Protein AF-A0A6A3XRJ9-F1 (afdb_monomer)

Nearest PDB structures (foldseek):
  7z2v-assembly1_B  TM=3.362E-01  e=1.495E-01  Lentilactobacillus buchneri
  7omo-assembly1_A  TM=4.623E-01  e=1.498E+00  Renilla reniformis
  6p35-assembly1_A  TM=3.358E-01  e=3.435E-01  Escherichia coli BL21(DE3)
  5esr-assembly1_A-2  TM=3.598E-01  e=1.498E+00  Caulobacter vibrioides CB15
  4brc-assembly1_B  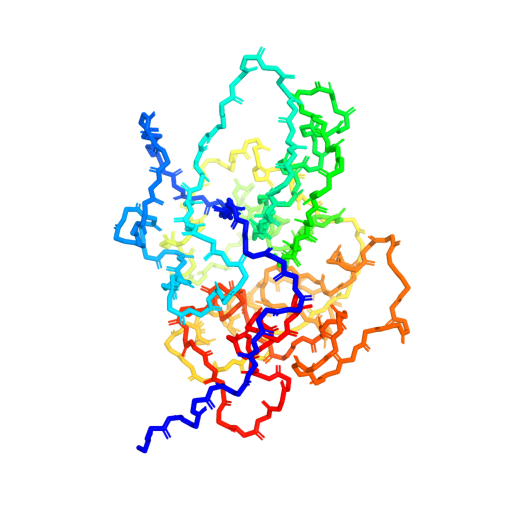TM=2.939E-01  e=1.318E+00  Legionella pneumophila

InterPro domains:
  IPR029058 Alpha/Beta hydrolase fold [G3DSA:3.40.50.1820] (10-237)
  IPR029058 Alpha/Beta hydrolase fold [SSF53474] (71-198)

Radius of gyration: 17.67 Å; Cα contacts (8 Å, |Δi|>4): 461; chains: 1; bounding box: 38×44×48 Å

Solvent-accessible surface area (backbone atoms only — not comparable to full-atom values): 13522 Å² total; per-residue (Å²): 134,84,79,82,78,77,88,60,58,38,76,57,82,59,23,47,25,41,37,26,63,44,88,82,81,90,74,89,67,100,62,68,38,79,55,41,82,77,56,75,70,73,43,32,80,52,74,92,47,35,63,43,40,72,42,57,32,38,36,89,68,78,87,66,96,74,29,67,46,54,48,26,38,40,36,19,29,28,57,22,34,52,54,52,50,48,31,46,75,70,64,64,27,40,82,49,70,66,51,44,80,47,75,36,68,22,38,76,42,17,18,52,47,40,43,45,54,49,39,37,59,67,70,75,47,86,89,75,64,72,82,50,42,84,79,64,65,55,70,73,69,51,71,78,48,65,72,26,46,48,76,79,82,48,20,33,33,70,40,56,97,50,88,61,38,62,55,32,53,48,43,47,68,70,29,85,50,65,43,80,51,20,21,38,48,33,28,47,65,20,48,42,60,98,53,69,73,88,66,49,33,49,40,36,84,35,88,42,57,49,64,43,32,21,68,59,37,72,37,42,65,72,44,58,40,93,89,45,53,28,30,23,55,45,58,20,60,25,53,67,71

pLDDT: mean 70.26, std 14.04, range [33.09, 90.75]

Secondary structure (DSSP, 8-state):
-PPPPP----SS--EEEEEE--S---S--SS-BSSTTTTTTSS---GGG-TTEEEEEEESS---SS-EE-S-EEEEETHHHHHHHHHHHTTSSEE-TT-EEEEES--BTB-HHHHHHHHHHTTS-----GGGHHHH--SSPPHHHHTT---S--------SSHHHHHHHHHHHHS---SS-B-SSSBHHHHTTTS-GGG-BSSTT-SSB-----TTGGGTSS---SS-GGG-HHHHHHH--

Foldseek 3Di:
DDDDDFPFADPDAAFAEEEEEDDDDDDDDPDWDQDCVNVVLLFDNCQVLARSHPGYTYDPDDDQDALEDELYEYEYAECRVVVVVVCCVVSSHHYDYNYHYHYFLYQQQAWLLLVVLCCVLVVVDDDDDPVCCVVRVDPPDDVSSVVRHGDDADADAQAAPDPVRVVLNVLRVRRPHHYHQAQSTHHVCSVQPPHDPVQEDQALLRLRHRASHHSSVSSCSPAADDPGRSGHNSNSNSNND

Mean predicted aligned error: 10.84 Å

Structure (mmCIF, N/CA/C/O backbone):
data_AF-A0A6A3XRJ9-F1
#
_entry.id   AF-A0A6A3XRJ9-F1
#
loop_
_atom_site.group_PDB
_atom_site.id
_atom_site.type_symbol
_atom_site.label_atom_id
_atom_site.label_alt_id
_atom_site.label_comp_id
_atom_site.label_asym_id
_atom_site.label_entity_id
_atom_site.label_seq_id
_atom_site.pdbx_PDB_ins_code
_atom_site.Cartn_x
_atom_site.Cartn_y
_atom_site.Cartn_z
_atom_site.occupancy
_atom_site.B_iso_or_equiv
_atom_site.auth_seq_id
_atom_site.auth_comp_id
_atom_site.auth_asym_id
_atom_site.auth_atom_id
_atom_site.pdbx_PDB_model_num
ATOM 1 N N . MET A 1 1 ? -11.746 -24.619 -11.470 1.00 37.44 1 MET A N 1
ATOM 2 C CA . MET A 1 1 ? -11.675 -25.139 -10.085 1.00 37.44 1 MET A CA 1
ATOM 3 C C . MET A 1 1 ? -11.767 -23.935 -9.168 1.00 37.44 1 MET A C 1
ATOM 5 O O . MET A 1 1 ? -11.148 -22.933 -9.501 1.00 37.44 1 MET A O 1
ATOM 9 N N . ALA A 1 2 ? -12.577 -23.979 -8.110 1.00 44.06 2 ALA A N 1
ATOM 10 C CA . ALA A 1 2 ? -12.661 -22.862 -7.168 1.00 44.06 2 ALA A CA 1
ATOM 11 C C . ALA A 1 2 ? -11.403 -22.818 -6.286 1.00 44.06 2 ALA A C 1
ATOM 13 O O . ALA A 1 2 ? -10.846 -23.869 -5.967 1.00 44.06 2 ALA A O 1
ATOM 14 N N . MET A 1 3 ? -10.966 -21.616 -5.905 1.00 54.53 3 MET A N 1
ATOM 15 C CA . MET A 1 3 ? -9.941 -21.450 -4.873 1.00 54.53 3 MET A CA 1
ATOM 16 C C . MET A 1 3 ? -10.468 -21.961 -3.533 1.00 54.53 3 MET A C 1
ATOM 18 O O . MET A 1 3 ? -11.642 -21.779 -3.213 1.00 54.53 3 MET A O 1
ATOM 22 N N . GLU A 1 4 ? -9.598 -22.576 -2.738 1.00 56.16 4 GLU A N 1
ATOM 23 C CA . GLU A 1 4 ? -9.934 -22.951 -1.367 1.00 56.16 4 GLU A CA 1
ATOM 24 C C . GLU A 1 4 ? -10.168 -21.684 -0.532 1.00 56.16 4 GLU A C 1
ATOM 26 O O . GLU A 1 4 ? -9.282 -20.827 -0.454 1.00 56.16 4 GLU A O 1
ATOM 31 N N . ALA A 1 5 ? -11.351 -21.568 0.076 1.00 59.88 5 ALA A N 1
ATOM 32 C CA . ALA A 1 5 ? -11.712 -20.436 0.923 1.00 59.88 5 ALA A CA 1
ATOM 33 C C . ALA A 1 5 ? -10.751 -20.298 2.114 1.00 59.88 5 ALA A C 1
ATOM 35 O O . ALA A 1 5 ? -10.210 -21.279 2.625 1.00 59.88 5 ALA A O 1
ATOM 36 N N . SER A 1 6 ? -10.529 -19.064 2.554 1.00 63.91 6 SER A N 1
ATOM 37 C CA . SER A 1 6 ? -9.656 -18.782 3.688 1.00 63.91 6 SER A CA 1
ATOM 38 C C . SER A 1 6 ? -10.269 -19.248 5.005 1.00 63.91 6 SER A C 1
ATOM 40 O O . SER A 1 6 ? -11.452 -19.041 5.270 1.00 63.91 6 SER A O 1
ATOM 42 N N . SER A 1 7 ? -9.451 -19.877 5.848 1.00 76.25 7 SER A N 1
ATOM 43 C CA . SER A 1 7 ? -9.817 -20.247 7.220 1.00 76.25 7 SER A CA 1
ATOM 44 C C . SER A 1 7 ? -9.517 -19.135 8.232 1.00 76.25 7 SER A C 1
ATOM 46 O O . SER A 1 7 ? -9.810 -19.292 9.422 1.00 76.25 7 SER A O 1
ATOM 48 N N . CYS A 1 8 ? -8.931 -18.022 7.779 1.00 82.56 8 CYS A N 1
ATOM 49 C CA . CYS A 1 8 ? -8.556 -16.906 8.630 1.00 82.56 8 CYS A CA 1
ATOM 50 C C . CYS A 1 8 ? -9.784 -16.158 9.163 1.00 82.56 8 CYS A C 1
ATOM 52 O O . CYS A 1 8 ? -10.811 -16.009 8.505 1.00 82.56 8 CYS A O 1
ATOM 54 N N . LYS A 1 9 ? -9.663 -15.707 10.410 1.00 81.88 9 LYS A N 1
ATOM 55 C CA . LYS A 1 9 ? -10.658 -14.921 11.138 1.00 81.88 9 LYS A CA 1
ATOM 56 C C . LYS A 1 9 ? -9.930 -13.765 11.797 1.00 81.88 9 LYS A C 1
ATOM 58 O O . LYS A 1 9 ? -8.776 -13.939 12.191 1.00 81.88 9 LYS A O 1
ATOM 63 N N . CYS A 1 10 ? -10.618 -12.639 11.962 1.00 83.88 10 CYS A N 1
ATOM 64 C CA . CYS A 1 10 ? -10.045 -11.497 12.658 1.00 83.88 10 CYS A CA 1
ATOM 65 C C . CYS A 1 10 ? -9.577 -11.881 14.064 1.00 83.88 10 CYS A C 1
ATOM 67 O O . CYS A 1 10 ? -10.322 -12.518 14.815 1.00 83.88 10 CYS A O 1
ATOM 69 N N . LYS A 1 11 ? -8.359 -11.475 14.430 1.00 83.62 11 LYS A N 1
ATOM 70 C CA . LYS A 1 11 ? -7.787 -11.710 15.766 1.00 83.62 11 LYS A CA 1
ATOM 71 C C . LYS A 1 11 ? -8.120 -10.578 16.748 1.00 83.62 11 LYS A C 1
ATOM 73 O O . LYS A 1 11 ? -7.770 -10.668 17.922 1.00 83.62 11 LYS A O 1
ATOM 78 N N . SER A 1 12 ? -8.801 -9.530 16.281 1.00 81.19 12 SER A N 1
ATOM 79 C CA . SER A 1 12 ? -9.297 -8.396 17.070 1.00 81.19 12 SER A CA 1
ATOM 80 C C . SER A 1 12 ? -10.816 -8.224 16.934 1.00 81.19 12 SER A C 1
ATOM 82 O O . SER A 1 12 ? -11.471 -8.916 16.155 1.00 81.19 12 SER A O 1
ATOM 84 N N . THR A 1 13 ? -11.399 -7.295 17.694 1.00 81.38 13 THR A N 1
ATOM 85 C CA . THR A 1 13 ? -12.759 -6.812 17.420 1.00 81.38 13 THR A CA 1
ATOM 86 C C . THR A 1 13 ? -12.794 -6.165 16.026 1.00 81.38 13 THR A C 1
ATOM 88 O O . THR A 1 13 ? -11.916 -5.338 15.742 1.00 81.38 13 THR A O 1
ATOM 91 N N . PRO A 1 14 ? -13.776 -6.493 15.162 1.00 84.50 14 PRO A N 1
ATOM 92 C CA . PRO A 1 14 ? -13.949 -5.815 13.883 1.00 84.50 14 PRO A CA 1
ATOM 93 C C . PRO A 1 14 ? -14.160 -4.307 14.053 1.00 84.50 14 PRO A C 1
ATOM 95 O O . PRO A 1 14 ? -14.782 -3.861 15.017 1.00 84.50 14 PRO A O 1
ATOM 98 N N . ARG A 1 15 ? -13.626 -3.530 13.112 1.00 84.31 15 ARG A N 1
ATOM 99 C CA . ARG A 1 15 ? -13.531 -2.063 13.158 1.00 84.31 15 ARG A CA 1
ATOM 100 C C . ARG A 1 15 ? -13.919 -1.448 11.810 1.00 84.31 15 ARG A C 1
ATOM 102 O O . ARG A 1 15 ? -13.821 -2.145 10.802 1.00 84.31 15 ARG A O 1
ATOM 109 N N . PRO A 1 16 ? -14.302 -0.163 11.735 1.00 83.12 16 PRO A N 1
ATOM 110 C CA 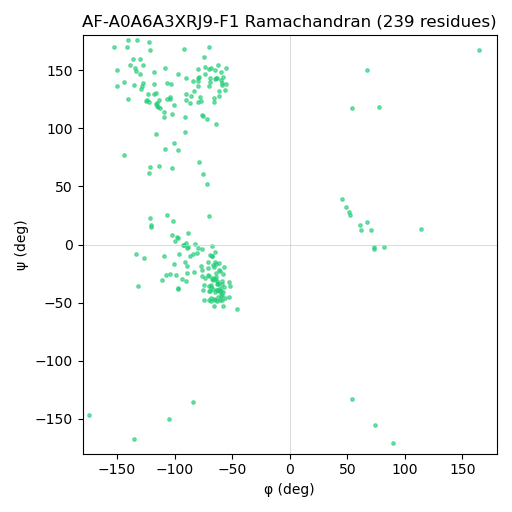. PRO A 1 16 ? -14.398 0.534 10.460 1.00 83.12 16 PRO A CA 1
ATOM 111 C C . PRO A 1 16 ? -13.073 0.468 9.695 1.00 83.12 16 PRO A C 1
ATOM 113 O O . PRO A 1 16 ? -11.992 0.623 10.274 1.00 83.12 16 PRO A O 1
ATOM 116 N N . CYS A 1 17 ? -13.154 0.241 8.388 1.00 82.38 17 CYS A N 1
ATOM 117 C CA . CYS A 1 17 ? -12.000 0.198 7.505 1.00 82.38 17 CYS A CA 1
ATOM 118 C C . CYS A 1 17 ? -12.092 1.292 6.450 1.00 82.38 17 CYS A C 1
ATOM 120 O O . CYS A 1 17 ? -13.099 1.401 5.752 1.00 82.38 17 CYS A O 1
ATOM 122 N N . VAL A 1 18 ? -11.020 2.070 6.306 1.00 82.50 18 VAL A N 1
ATOM 123 C CA . VAL A 1 18 ? -10.907 3.130 5.300 1.00 82.50 18 VAL A CA 1
ATOM 124 C C . VAL A 1 18 ? -9.807 2.760 4.314 1.00 82.50 18 VAL A C 1
ATOM 126 O O . VAL A 1 18 ? -8.651 2.609 4.707 1.00 82.50 18 VAL A O 1
ATOM 129 N N . VAL A 1 19 ? -10.166 2.601 3.041 1.00 75.88 19 VAL A N 1
ATOM 130 C CA . VAL A 1 19 ? -9.262 2.183 1.962 1.00 75.88 19 VAL A CA 1
ATOM 131 C C . VAL A 1 19 ? -8.999 3.364 1.028 1.00 75.88 19 VAL A C 1
ATOM 133 O O . VAL A 1 19 ? -9.880 3.766 0.272 1.00 75.88 19 VAL A O 1
ATOM 136 N N . SER A 1 20 ? -7.782 3.906 1.046 1.00 72.88 20 SER A N 1
ATOM 137 C CA . SER A 1 20 ? -7.364 5.005 0.166 1.00 72.88 20 SER A CA 1
ATOM 138 C C . SER A 1 20 ? -6.505 4.475 -0.984 1.00 72.88 20 SER A C 1
ATOM 140 O O . SER A 1 20 ? -5.378 4.002 -0.793 1.00 72.88 20 SER A O 1
ATOM 142 N N . HIS A 1 21 ? -7.051 4.557 -2.196 1.00 69.94 21 HIS A N 1
ATOM 143 C CA . HIS A 1 21 ? -6.354 4.270 -3.450 1.00 69.94 21 HIS A CA 1
ATOM 144 C C . HIS A 1 21 ? -5.378 5.408 -3.820 1.00 69.94 21 HIS A C 1
ATOM 146 O O . HIS A 1 21 ? -5.456 6.519 -3.299 1.00 69.94 21 HIS A O 1
ATOM 152 N N . GLY A 1 22 ? -4.425 5.102 -4.704 1.00 64.12 22 GLY A N 1
ATOM 153 C CA . GLY A 1 22 ? -3.469 6.061 -5.243 1.00 64.12 22 GLY A CA 1
ATOM 154 C C . GLY A 1 22 ? -4.003 6.852 -6.444 1.00 64.12 22 GLY A C 1
ATOM 155 O O . GLY A 1 22 ? -5.108 7.385 -6.434 1.00 64.12 22 GLY A O 1
ATOM 156 N N . ILE A 1 23 ? -3.174 6.986 -7.479 1.00 62.41 23 ILE A N 1
ATOM 157 C CA . ILE A 1 23 ? -3.383 7.975 -8.540 1.00 62.41 23 ILE A CA 1
ATOM 158 C C . ILE A 1 23 ? -4.428 7.594 -9.607 1.00 62.41 23 ILE A C 1
ATOM 160 O O . ILE A 1 23 ? -4.473 6.472 -10.117 1.00 62.41 23 ILE A O 1
ATOM 164 N N . GLY A 1 24 ? -5.163 8.612 -10.070 1.00 54.03 24 GLY A N 1
ATOM 165 C CA . GLY A 1 24 ? -5.797 8.632 -11.394 1.00 54.03 24 GLY A CA 1
ATOM 166 C C . GLY A 1 24 ? -7.325 8.625 -11.418 1.00 54.03 24 GLY A C 1
ATOM 167 O O . GLY A 1 24 ? -7.902 8.425 -12.488 1.00 54.03 24 GLY A O 1
ATOM 168 N N . ILE A 1 25 ? -7.977 8.880 -10.285 1.00 56.66 25 ILE A N 1
ATOM 169 C CA . ILE A 1 25 ? -9.379 9.311 -10.255 1.00 56.66 25 ILE A CA 1
ATOM 170 C C . ILE A 1 25 ? -9.423 10.815 -10.581 1.00 56.66 25 ILE A C 1
ATOM 172 O O . ILE A 1 25 ? -8.538 11.566 -10.173 1.00 56.66 25 ILE A O 1
ATOM 176 N N . ARG A 1 26 ? -10.376 11.232 -11.428 1.00 51.44 26 ARG A N 1
ATOM 177 C CA . ARG A 1 26 ? -10.430 12.593 -12.009 1.00 51.44 26 ARG A CA 1
ATOM 178 C C . ARG A 1 26 ? -11.476 13.508 -11.377 1.00 51.44 26 ARG A C 1
ATOM 180 O O . ARG A 1 26 ? -11.323 14.720 -11.458 1.00 51.44 26 ARG A O 1
ATOM 187 N N . ASN A 1 27 ? -12.520 12.923 -10.799 1.00 57.31 27 ASN A N 1
ATOM 188 C CA . ASN A 1 27 ? -13.650 13.632 -10.216 1.00 57.31 27 ASN A CA 1
ATOM 189 C C . ASN A 1 27 ? -13.775 13.169 -8.768 1.00 57.31 27 ASN A C 1
ATOM 191 O O . ASN A 1 27 ? -13.892 11.969 -8.539 1.00 57.31 27 ASN A O 1
ATOM 195 N N . GLU A 1 28 ? -13.750 14.108 -7.833 1.00 55.53 28 GLU A N 1
ATOM 196 C CA . GLU A 1 28 ? -14.060 13.862 -6.426 1.00 55.53 28 GLU A CA 1
ATOM 197 C C . GLU A 1 28 ? -15.563 13.573 -6.258 1.00 55.53 28 GLU A C 1
ATOM 199 O O . GLU A 1 28 ? -16.391 14.062 -7.035 1.00 55.53 28 GLU A O 1
ATOM 204 N N . MET A 1 29 ? -15.919 12.776 -5.250 1.00 57.03 29 MET A N 1
ATOM 205 C CA . MET A 1 29 ? -17.303 12.533 -4.836 1.00 57.03 29 MET A CA 1
ATOM 206 C C . MET A 1 29 ? -17.511 13.020 -3.403 1.00 57.03 29 MET A C 1
ATOM 208 O O . MET A 1 29 ? -16.607 12.941 -2.580 1.00 57.03 29 MET A O 1
ATOM 212 N N . GLU A 1 30 ? -18.727 13.478 -3.111 1.00 54.16 30 GLU A N 1
ATOM 213 C CA . GLU A 1 30 ? -19.116 14.087 -1.829 1.00 54.16 30 GLU A CA 1
ATOM 214 C C . GLU A 1 30 ? -19.074 13.114 -0.632 1.00 54.16 30 GLU A C 1
ATOM 216 O O . GLU A 1 30 ? -18.986 13.544 0.514 1.00 54.16 30 GLU A O 1
ATOM 221 N N . GLU A 1 31 ? -19.095 11.801 -0.885 1.00 59.97 31 GLU A N 1
ATOM 222 C CA . GLU A 1 31 ? -19.126 10.759 0.146 1.00 59.97 31 GLU A CA 1
ATOM 223 C C . GLU A 1 31 ? -18.063 9.671 -0.078 1.00 59.97 31 GLU A C 1
ATOM 225 O O . GLU A 1 31 ? -17.599 9.422 -1.197 1.00 59.97 31 GLU A O 1
ATOM 230 N N . LEU A 1 32 ? -17.737 8.949 0.997 1.00 63.44 32 LEU A N 1
ATOM 231 C CA . LEU A 1 32 ? -16.984 7.694 0.953 1.00 63.44 32 LEU A CA 1
ATOM 232 C C . LEU A 1 32 ? -17.792 6.605 0.230 1.00 63.44 32 LEU A C 1
ATOM 234 O O . LEU A 1 32 ? -19.003 6.512 0.409 1.00 63.44 32 LEU A O 1
ATOM 238 N N . GLN A 1 33 ? -17.134 5.750 -0.555 1.00 64.56 33 GLN A N 1
ATOM 239 C CA . GLN A 1 33 ? -17.823 4.741 -1.369 1.00 64.56 33 GLN A CA 1
ATOM 240 C C . GLN A 1 33 ? -17.734 3.334 -0.773 1.00 64.56 33 GLN A C 1
ATOM 242 O O . GLN A 1 33 ? -16.685 2.894 -0.323 1.00 64.56 33 GLN A O 1
ATOM 247 N N . ASP A 1 34 ? -18.834 2.595 -0.816 1.00 64.25 34 ASP A N 1
ATOM 248 C CA . ASP A 1 34 ? -18.965 1.216 -0.324 1.00 64.25 34 ASP A CA 1
ATOM 249 C C . ASP A 1 34 ? -18.616 0.150 -1.385 1.00 64.25 34 ASP A C 1
ATOM 251 O O . ASP A 1 34 ? -18.355 -1.017 -1.078 1.00 64.25 34 ASP A O 1
ATOM 255 N N . THR A 1 35 ? -18.611 0.544 -2.663 1.00 59.50 35 THR A N 1
ATOM 256 C CA . THR A 1 35 ? -18.583 -0.375 -3.805 1.00 59.50 35 THR A CA 1
ATOM 257 C C . THR A 1 35 ? -17.466 -0.057 -4.814 1.00 59.50 35 THR A C 1
ATOM 259 O O . THR A 1 35 ? -17.320 1.089 -5.254 1.00 59.50 35 THR A O 1
ATOM 262 N N . PRO A 1 36 ? -16.728 -1.073 -5.322 1.00 58.62 36 PRO A N 1
ATOM 263 C CA . PRO A 1 36 ? -15.640 -0.872 -6.295 1.00 58.62 36 PRO A CA 1
ATOM 264 C C . PRO A 1 36 ? -16.059 -0.240 -7.631 1.00 58.62 36 PRO A C 1
ATOM 266 O O . PRO A 1 36 ? -15.212 0.239 -8.386 1.00 58.62 36 PRO A O 1
ATOM 269 N N . LYS A 1 37 ? -17.365 -0.233 -7.942 1.00 59.31 37 LYS A N 1
ATOM 270 C CA . LYS A 1 37 ? -17.919 0.331 -9.183 1.00 59.31 37 LYS A CA 1
ATOM 271 C C . LYS A 1 37 ? -17.588 1.814 -9.358 1.00 59.31 37 LYS A C 1
ATOM 273 O O . LYS A 1 37 ? -17.407 2.249 -10.490 1.00 59.31 37 LYS A O 1
ATOM 278 N N . LYS A 1 38 ? -17.509 2.574 -8.260 1.00 58.03 38 LYS A N 1
ATOM 279 C CA . LYS A 1 38 ? -17.188 4.008 -8.288 1.00 58.03 38 LYS A CA 1
ATOM 280 C C . LYS A 1 38 ? -15.682 4.290 -8.210 1.00 58.03 38 LYS A C 1
ATOM 282 O O . LYS A 1 38 ? -15.228 5.240 -8.835 1.00 58.03 38 LYS A O 1
ATOM 287 N N . ALA A 1 39 ? -14.886 3.377 -7.644 1.00 53.91 39 ALA A N 1
ATOM 288 C CA . ALA A 1 39 ? -13.414 3.405 -7.680 1.00 53.91 39 ALA A CA 1
ATOM 289 C C . ALA A 1 39 ? -12.809 3.115 -9.082 1.00 53.91 39 ALA A C 1
ATOM 29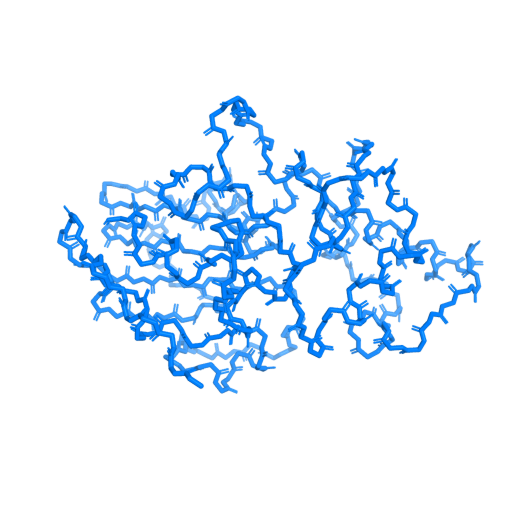1 O O . ALA A 1 39 ? -11.681 2.634 -9.208 1.00 53.91 39 ALA A O 1
ATOM 292 N N . SER A 1 40 ? -13.566 3.363 -10.160 1.00 53.31 40 SER A N 1
ATOM 293 C CA . SER A 1 40 ? -13.158 3.241 -11.570 1.00 53.31 40 SER A CA 1
ATOM 294 C C . SER A 1 40 ? -12.525 1.893 -11.967 1.00 53.31 40 SER A C 1
ATOM 296 O O . SER A 1 40 ? -11.726 1.839 -12.900 1.00 53.31 40 SER A O 1
ATOM 298 N N . GLY A 1 41 ? -12.838 0.802 -11.255 1.00 59.09 41 GLY A N 1
ATOM 299 C CA . GLY A 1 41 ? -12.225 -0.513 -11.486 1.00 59.09 41 GLY A CA 1
ATOM 300 C C . GLY A 1 41 ? -10.727 -0.593 -11.151 1.00 59.09 41 GLY A C 1
ATOM 301 O O . GLY A 1 41 ? -10.049 -1.491 -11.641 1.00 59.09 41 GLY A O 1
ATOM 302 N N . ARG A 1 42 ? -10.205 0.343 -10.341 1.00 61.72 42 ARG A N 1
ATOM 303 C CA . ARG A 1 42 ? -8.787 0.439 -9.932 1.00 61.72 42 ARG A CA 1
ATOM 304 C C . ARG A 1 42 ? -8.465 -0.285 -8.614 1.00 61.72 42 ARG A C 1
ATOM 306 O O . ARG A 1 42 ? -7.322 -0.255 -8.167 1.00 61.72 42 ARG A O 1
ATOM 313 N N . MET A 1 43 ? -9.470 -0.892 -7.988 1.00 66.94 43 MET A N 1
ATOM 314 C CA . MET A 1 43 ? -9.390 -1.657 -6.741 1.00 66.94 43 MET A CA 1
ATOM 315 C C . MET A 1 43 ? -10.363 -2.841 -6.832 1.00 66.94 43 MET A C 1
ATOM 317 O O . MET A 1 43 ? -11.465 -2.689 -7.365 1.00 66.94 43 MET A O 1
ATOM 321 N N . GLY A 1 44 ? -9.959 -4.015 -6.345 1.00 67.62 44 GLY A N 1
ATOM 322 C CA . GLY A 1 44 ? -10.819 -5.196 -6.236 1.00 67.62 44 GLY A CA 1
ATOM 323 C C . GLY A 1 44 ? -11.901 -5.043 -5.159 1.00 67.62 44 GLY A C 1
ATOM 324 O O . GLY A 1 44 ? -11.883 -4.104 -4.362 1.00 67.62 44 GLY A O 1
ATOM 325 N N . ASN A 1 45 ? -12.863 -5.971 -5.111 1.00 72.19 45 ASN A N 1
ATOM 326 C CA . ASN A 1 45 ? -13.828 -5.991 -4.010 1.00 72.19 45 ASN A CA 1
ATOM 327 C C . ASN A 1 45 ? -13.166 -6.546 -2.747 1.00 72.19 45 ASN A C 1
ATOM 329 O O . ASN A 1 45 ? -12.871 -7.733 -2.682 1.00 72.19 45 ASN A O 1
ATOM 333 N N . MET A 1 46 ? -12.957 -5.692 -1.747 1.00 72.56 46 MET A N 1
ATOM 334 C CA . MET A 1 46 ? -12.386 -6.102 -0.461 1.00 72.56 46 MET A CA 1
ATOM 335 C C . MET A 1 46 ? -13.450 -6.501 0.569 1.00 72.56 46 MET A C 1
ATOM 337 O O . MET A 1 46 ? -13.093 -7.138 1.551 1.00 72.56 46 MET A O 1
ATOM 341 N N . ASN A 1 47 ? -14.732 -6.166 0.359 1.00 72.25 47 ASN A N 1
ATOM 342 C CA . ASN A 1 47 ? -15.803 -6.382 1.346 1.00 72.25 47 ASN A CA 1
ATOM 343 C C . ASN A 1 47 ? -15.870 -7.836 1.851 1.00 72.25 47 ASN A C 1
ATOM 345 O O . ASN A 1 47 ? -15.923 -8.071 3.054 1.00 72.25 47 ASN A O 1
ATOM 349 N N . ASP A 1 48 ? -15.791 -8.805 0.937 1.00 73.50 48 ASP A N 1
ATOM 350 C CA . ASP A 1 48 ? -15.889 -10.239 1.251 1.00 73.50 48 ASP A CA 1
ATOM 351 C C . ASP A 1 48 ? -14.576 -10.845 1.795 1.00 73.50 48 ASP A C 1
ATOM 353 O O . ASP A 1 48 ? -14.554 -11.992 2.236 1.00 73.50 48 ASP A O 1
ATOM 357 N N . HIS A 1 49 ? -13.486 -10.070 1.778 1.00 81.81 49 HIS A N 1
ATOM 358 C CA . HIS A 1 49 ? -12.116 -10.492 2.096 1.00 81.81 49 HIS A CA 1
ATOM 359 C C . HIS A 1 49 ? -11.509 -9.712 3.273 1.00 81.81 49 HIS A C 1
ATOM 361 O O . HIS A 1 49 ? -10.301 -9.727 3.498 1.00 81.81 49 HIS A O 1
ATOM 367 N N . ALA A 1 50 ? -12.344 -9.005 4.033 1.00 84.25 50 ALA A N 1
ATOM 368 C CA . ALA A 1 50 ? -11.917 -8.110 5.097 1.00 84.25 50 ALA A CA 1
ATOM 369 C C . ALA A 1 50 ? -12.523 -8.519 6.456 1.00 84.25 50 ALA A C 1
ATOM 371 O O . ALA A 1 50 ? -13.326 -7.778 7.020 1.00 84.25 50 ALA A O 1
ATOM 372 N N . PRO A 1 51 ? -12.156 -9.683 7.034 1.00 86.00 51 PRO A N 1
ATOM 373 C CA . PRO A 1 51 ? -12.820 -10.233 8.223 1.00 86.00 51 PRO A CA 1
ATOM 374 C C . PRO A 1 51 ? -12.682 -9.364 9.486 1.00 86.00 51 PRO A C 1
ATOM 376 O O . PRO A 1 51 ? -13.432 -9.556 10.441 1.00 86.00 51 PRO A O 1
ATOM 379 N N . CYS A 1 52 ? -11.736 -8.417 9.510 1.00 84.88 52 CYS A N 1
ATOM 380 C CA . CYS A 1 52 ? -11.588 -7.414 10.572 1.00 84.88 52 CYS A CA 1
ATOM 381 C C . CYS A 1 52 ? -12.361 -6.111 10.338 1.00 84.88 52 CYS A C 1
ATOM 383 O O . CYS A 1 52 ? -12.268 -5.203 11.164 1.00 84.88 52 CYS A O 1
ATOM 385 N N . CYS A 1 53 ? -13.105 -5.999 9.241 1.00 83.31 53 CYS A N 1
ATOM 386 C CA . CYS A 1 53 ? -13.843 -4.797 8.894 1.00 83.31 53 CYS A CA 1
ATOM 387 C C . CYS A 1 53 ? -15.322 -4.952 9.249 1.00 83.31 53 CYS A C 1
ATOM 389 O O . CYS A 1 53 ? -15.998 -5.840 8.739 1.00 83.31 53 CYS A O 1
ATOM 391 N N . SER A 1 54 ? -15.834 -4.082 10.121 1.00 78.62 54 SER A N 1
ATOM 392 C CA . SER A 1 54 ? -17.280 -3.967 10.371 1.00 78.62 54 SER A CA 1
ATOM 393 C C . SER A 1 54 ? -18.000 -3.273 9.210 1.00 78.62 54 SER A C 1
ATOM 395 O O . SER A 1 54 ? -19.169 -3.535 8.954 1.00 78.62 54 SER A O 1
ATOM 397 N N . GLU A 1 55 ? -17.282 -2.393 8.515 1.00 77.12 55 GLU A N 1
ATOM 398 C CA . GLU A 1 55 ? -17.637 -1.775 7.239 1.00 77.12 55 GLU A CA 1
ATOM 399 C C . GLU A 1 55 ? -16.340 -1.482 6.468 1.00 77.12 55 GLU A C 1
ATOM 401 O O . GLU A 1 55 ? -15.304 -1.222 7.088 1.00 77.12 55 GLU A O 1
ATOM 406 N N . VAL A 1 56 ? -16.381 -1.507 5.133 1.00 68.50 56 VAL A N 1
ATOM 407 C CA . VAL A 1 56 ? -15.272 -1.058 4.276 1.00 68.50 56 VAL A CA 1
ATOM 408 C C . VAL A 1 56 ? -15.730 0.164 3.488 1.00 68.50 56 VAL A C 1
ATOM 410 O O . VAL A 1 56 ? -16.675 0.094 2.707 1.00 68.50 56 VAL A O 1
ATOM 413 N N . LYS A 1 57 ? -15.040 1.286 3.686 1.00 70.06 57 LYS A N 1
ATOM 414 C CA . LYS A 1 57 ? -15.269 2.550 2.985 1.00 70.06 57 LYS A CA 1
ATOM 415 C C . LYS A 1 57 ? -14.037 2.914 2.162 1.00 70.06 57 LYS A C 1
ATOM 417 O O . LYS A 1 57 ? -12.941 3.072 2.690 1.00 70.06 57 LYS A O 1
ATOM 422 N N . LEU A 1 58 ? -14.214 3.049 0.857 1.00 53.69 58 LEU A N 1
ATOM 423 C CA . LEU A 1 58 ? -13.229 3.588 -0.075 1.00 53.69 58 LEU A CA 1
ATOM 424 C C . LEU A 1 58 ? -13.214 5.115 0.075 1.00 53.69 58 LEU A C 1
ATOM 426 O O . LEU A 1 58 ? -14.256 5.760 -0.047 1.00 53.69 58 LEU A O 1
ATOM 430 N N . SER A 1 59 ? -12.043 5.682 0.365 1.00 45.47 59 SER A N 1
ATOM 431 C CA . SER A 1 59 ? -11.865 7.116 0.609 1.00 45.47 59 SER A CA 1
ATOM 432 C C . SER A 1 59 ? -11.169 7.805 -0.553 1.00 45.47 59 SER A C 1
ATOM 434 O O . SER A 1 59 ? -10.058 7.433 -0.938 1.00 45.47 59 SER A O 1
ATOM 436 N N . GLU A 1 60 ? -11.838 8.841 -1.057 1.00 49.81 60 GLU A N 1
ATOM 437 C CA . GLU A 1 60 ? -11.283 9.840 -1.974 1.00 49.81 60 GLU A CA 1
ATOM 438 C C . GLU A 1 60 ? -11.070 11.193 -1.259 1.00 49.81 60 GLU A C 1
ATOM 440 O O . GLU A 1 60 ? -10.114 11.894 -1.585 1.00 49.81 60 GLU A O 1
ATOM 445 N N . THR A 1 61 ? -11.833 11.484 -0.194 1.00 37.53 61 THR A N 1
ATOM 446 C CA . THR A 1 61 ? -11.526 12.495 0.843 1.00 37.53 61 THR A CA 1
ATOM 447 C C . THR A 1 61 ? -11.914 12.012 2.254 1.00 37.53 61 THR A C 1
ATOM 449 O O . THR A 1 61 ? -12.403 10.888 2.416 1.00 37.53 61 THR A O 1
ATOM 452 N N . SER A 1 62 ? -11.606 12.807 3.290 1.00 40.69 62 SER A N 1
ATOM 453 C CA . SER A 1 62 ? -11.703 12.439 4.715 1.00 40.69 62 SER A CA 1
ATOM 454 C C . SER A 1 62 ? -12.466 13.482 5.538 1.00 40.69 62 SER A C 1
ATOM 456 O O . SER A 1 62 ? -12.318 14.678 5.297 1.00 40.69 62 SER A O 1
ATOM 458 N N . ASP A 1 63 ? -13.195 13.015 6.554 1.00 42.06 63 ASP A N 1
ATOM 459 C CA . ASP A 1 63 ? -13.910 13.835 7.544 1.00 42.06 63 ASP A CA 1
ATOM 460 C C . ASP A 1 63 ? -12.942 14.692 8.396 1.00 42.06 63 ASP A C 1
ATOM 462 O O . ASP A 1 63 ? -11.817 14.278 8.702 1.00 42.06 63 ASP A O 1
ATOM 466 N N . VAL A 1 64 ? -13.359 15.917 8.727 1.00 48.91 64 VAL A N 1
ATOM 467 C CA . VAL A 1 64 ? -12.473 17.058 9.010 1.00 48.91 64 VAL A CA 1
ATOM 468 C C . VAL A 1 64 ? -12.491 17.488 10.480 1.00 48.91 64 VAL A C 1
ATOM 470 O O . VAL A 1 64 ? -11.468 17.949 10.989 1.00 48.91 64 VAL A O 1
ATOM 473 N N . ASP A 1 65 ? -13.607 17.308 11.191 1.00 50.34 65 ASP A N 1
ATOM 474 C CA . ASP A 1 65 ? -13.945 18.131 12.368 1.00 50.34 65 ASP A CA 1
ATOM 475 C C . ASP A 1 65 ? -13.029 17.968 13.595 1.00 50.34 65 ASP A C 1
ATOM 477 O O . ASP A 1 65 ? -13.005 18.834 14.471 1.00 50.34 65 ASP A O 1
ATOM 481 N N . LEU A 1 66 ? -12.247 16.886 13.676 1.00 53.75 66 LEU A N 1
ATOM 482 C CA . LEU A 1 66 ? -11.301 16.657 14.780 1.00 53.75 66 LEU A CA 1
ATOM 483 C C . LEU A 1 66 ? -9.896 16.210 14.353 1.00 53.75 66 LEU A C 1
ATOM 485 O O . LEU A 1 66 ? -9.024 16.101 15.217 1.00 53.75 66 LEU A O 1
ATOM 489 N N . GLY A 1 67 ? -9.654 15.903 13.072 1.00 66.81 67 GLY A N 1
ATOM 490 C CA . GLY A 1 67 ? -8.355 15.394 12.600 1.00 66.81 67 GLY A CA 1
ATOM 491 C C . GLY A 1 67 ? -7.827 14.182 13.392 1.00 66.81 67 GLY A C 1
ATOM 492 O O . GLY A 1 67 ? -6.616 13.996 13.529 1.00 66.81 67 GLY A O 1
ATOM 493 N N . ILE A 1 68 ? -8.708 13.368 13.979 1.00 73.12 68 ILE A N 1
ATOM 494 C CA . ILE A 1 68 ? -8.349 12.241 14.847 1.00 73.12 68 ILE A CA 1
ATOM 495 C C . ILE A 1 68 ? -8.944 10.964 14.272 1.00 73.12 68 ILE A C 1
ATOM 497 O O . ILE A 1 68 ? -10.156 10.838 14.139 1.00 73.12 68 ILE A O 1
ATOM 501 N N . ILE A 1 69 ? -8.075 9.995 14.002 1.00 78.75 69 ILE A N 1
ATOM 502 C CA . ILE A 1 69 ? -8.461 8.647 13.588 1.00 78.75 69 ILE A CA 1
ATOM 503 C C . ILE A 1 69 ? -8.271 7.736 14.808 1.00 78.75 69 ILE A C 1
ATOM 505 O O . ILE A 1 69 ? -7.204 7.733 15.429 1.00 78.75 69 ILE A O 1
ATOM 509 N N . LYS A 1 70 ? -9.321 6.996 15.168 1.00 77.38 70 LYS A N 1
ATOM 510 C CA . LYS A 1 70 ? -9.405 6.042 16.289 1.00 77.38 70 LYS A CA 1
ATOM 511 C C . LYS A 1 70 ? -10.067 4.765 15.809 1.00 77.38 70 LYS A C 1
ATOM 513 O O . LYS A 1 70 ? -10.867 4.835 14.881 1.00 77.38 70 LYS A O 1
ATOM 518 N N . ASP A 1 71 ? -9.745 3.634 16.433 1.00 77.00 71 ASP A N 1
ATOM 519 C CA . ASP A 1 71 ? -10.487 2.371 16.258 1.00 77.00 71 ASP A CA 1
ATOM 520 C C . ASP A 1 71 ? -10.747 1.981 14.789 1.00 77.00 71 ASP A C 1
ATOM 522 O O . ASP A 1 71 ? -11.761 1.378 14.466 1.00 77.00 71 ASP A O 1
ATOM 526 N N . THR A 1 72 ? -9.827 2.336 13.887 1.00 80.88 72 THR A N 1
ATOM 527 C CA . THR A 1 72 ? -9.996 2.247 12.427 1.00 80.88 72 THR A CA 1
ATOM 528 C C . THR A 1 72 ? -8.836 1.471 11.815 1.00 80.88 72 THR A C 1
ATOM 530 O O . THR A 1 72 ? -7.675 1.684 12.182 1.00 80.88 72 THR A O 1
ATOM 533 N N . VAL A 1 73 ? -9.120 0.602 10.844 1.00 85.88 73 VAL A N 1
ATOM 534 C CA . VAL A 1 73 ? -8.082 0.045 9.966 1.00 85.88 73 VAL A CA 1
ATOM 535 C C . VAL A 1 73 ? -7.946 0.943 8.737 1.00 85.88 73 VAL A C 1
ATOM 537 O O . VAL A 1 73 ? -8.824 0.994 7.881 1.00 85.88 73 VAL A O 1
ATOM 540 N N . VAL A 1 74 ? -6.833 1.659 8.647 1.00 88.12 74 VAL A N 1
ATOM 541 C CA . VAL A 1 74 ? -6.457 2.440 7.469 1.00 88.12 74 VAL A CA 1
ATOM 542 C C . VAL A 1 74 ? -5.706 1.520 6.511 1.00 88.12 74 VAL A C 1
ATOM 544 O O . VAL A 1 74 ? -4.663 0.977 6.872 1.00 88.12 74 VAL A O 1
ATOM 547 N N . VAL A 1 75 ? -6.193 1.361 5.285 1.00 87.31 75 VAL A N 1
ATOM 548 C CA . VAL A 1 75 ? -5.494 0.650 4.208 1.00 87.31 75 VAL A CA 1
ATOM 549 C C . VAL A 1 75 ? -5.125 1.657 3.127 1.00 87.31 75 VAL A C 1
ATOM 551 O O . VAL A 1 75 ? -5.991 2.352 2.607 1.00 87.31 75 VAL A O 1
ATOM 554 N N . THR A 1 76 ? -3.850 1.748 2.764 1.00 87.56 76 THR A N 1
ATOM 555 C CA . THR A 1 76 ? -3.393 2.676 1.721 1.00 87.56 76 THR A CA 1
ATOM 556 C C . THR A 1 76 ? -2.669 1.946 0.608 1.00 87.56 76 THR A C 1
ATOM 558 O O . THR A 1 76 ? -1.720 1.214 0.886 1.00 87.56 76 THR A O 1
ATOM 561 N N . HIS A 1 77 ? -3.049 2.200 -0.643 1.00 84.50 77 HIS A N 1
ATOM 562 C CA . HIS A 1 77 ? -2.334 1.694 -1.812 1.00 84.50 77 HIS A CA 1
ATOM 563 C C . HIS A 1 77 ? -1.547 2.791 -2.532 1.00 84.50 77 HIS A C 1
ATOM 565 O O . HIS A 1 77 ? -2.068 3.887 -2.757 1.00 84.50 77 HIS A O 1
ATOM 571 N N . SER A 1 78 ? -0.330 2.467 -2.981 1.00 80.12 78 SER A N 1
ATOM 572 C CA . SER A 1 78 ? 0.470 3.330 -3.854 1.00 80.12 78 SER A CA 1
ATOM 573 C C . SER A 1 78 ? 0.636 4.730 -3.245 1.00 80.12 78 SER A C 1
ATOM 575 O O . SER A 1 78 ? 0.922 4.867 -2.052 1.00 80.12 78 SER A O 1
ATOM 577 N N . THR A 1 79 ? 0.425 5.788 -4.026 1.00 76.12 79 THR A N 1
ATOM 578 C CA . THR A 1 79 ? 0.518 7.185 -3.577 1.00 76.12 79 THR A CA 1
ATOM 579 C C . THR A 1 79 ? -0.407 7.530 -2.401 1.00 76.12 79 THR A C 1
ATOM 581 O O . THR A 1 79 ? -0.123 8.488 -1.685 1.00 76.12 79 THR A O 1
ATOM 584 N N . GLY A 1 80 ? -1.461 6.746 -2.132 1.00 77.62 80 GLY A N 1
ATOM 585 C CA . GLY A 1 80 ? -2.313 6.915 -0.950 1.00 77.62 80 GLY A CA 1
ATOM 586 C C . GLY A 1 80 ? -1.536 6.804 0.370 1.00 77.62 80 GLY A C 1
ATOM 587 O O . GLY A 1 80 ? -1.842 7.511 1.330 1.00 77.62 80 GLY A O 1
ATOM 588 N N . GLY A 1 81 ? -0.469 5.993 0.410 1.00 82.44 81 GLY A N 1
ATOM 589 C CA . GLY A 1 81 ? 0.400 5.884 1.588 1.00 82.44 81 GLY A CA 1
ATOM 590 C C . GLY A 1 81 ? 1.206 7.158 1.852 1.00 82.44 81 GLY A C 1
ATOM 591 O O . GLY A 1 81 ? 1.374 7.558 3.005 1.00 82.44 81 GLY A O 1
ATOM 592 N N . LEU A 1 82 ? 1.632 7.856 0.793 1.00 79.12 82 LEU A N 1
ATOM 593 C CA . LEU A 1 82 ? 2.302 9.157 0.898 1.00 79.12 82 LEU A CA 1
ATOM 594 C C . LEU A 1 82 ? 1.338 10.261 1.342 1.00 79.12 82 LEU A C 1
ATOM 596 O O . LEU A 1 82 ? 1.706 11.087 2.175 1.00 79.12 82 LEU A O 1
ATOM 600 N N . VAL A 1 83 ? 0.098 10.253 0.840 1.00 82.12 83 VAL A N 1
ATOM 601 C CA . VAL A 1 83 ? -0.950 11.197 1.268 1.00 82.12 83 VAL A CA 1
ATOM 602 C C . VAL A 1 83 ? -1.239 11.039 2.763 1.00 82.12 83 VAL A C 1
ATOM 604 O O . VAL A 1 83 ? -1.214 12.033 3.488 1.00 82.12 83 VAL A O 1
ATOM 607 N N . MET A 1 84 ? -1.416 9.804 3.248 1.00 86.00 84 MET A N 1
ATOM 608 C CA . MET A 1 84 ? -1.593 9.527 4.679 1.00 86.00 84 MET A CA 1
ATOM 609 C C . MET A 1 84 ? -0.360 9.944 5.497 1.00 86.00 84 MET A C 1
ATOM 611 O O . MET A 1 84 ? -0.492 10.642 6.500 1.00 86.00 84 MET A O 1
ATOM 615 N N . SER A 1 85 ? 0.850 9.613 5.029 1.00 84.75 85 SER A N 1
ATOM 616 C CA . SER A 1 85 ? 2.110 10.033 5.669 1.00 84.75 85 SER A CA 1
ATOM 617 C C . SER A 1 85 ? 2.208 11.554 5.818 1.00 84.75 85 SER A C 1
ATOM 619 O O . SER A 1 85 ? 2.555 12.052 6.887 1.00 84.75 85 SER A O 1
ATOM 621 N N . MET A 1 86 ? 1.874 12.299 4.761 1.00 80.69 86 MET A N 1
ATOM 622 C CA . MET A 1 86 ? 1.901 13.761 4.755 1.00 80.69 86 MET A CA 1
ATOM 623 C C . MET A 1 86 ? 0.810 14.348 5.657 1.00 80.69 86 MET A C 1
ATOM 625 O O . MET A 1 86 ? 1.071 15.314 6.372 1.00 80.69 86 MET A O 1
ATOM 629 N N . ALA A 1 87 ? -0.395 13.770 5.671 1.00 83.19 87 ALA A N 1
ATOM 630 C CA . ALA A 1 87 ? -1.484 14.218 6.537 1.00 83.19 87 ALA A CA 1
ATOM 631 C C . ALA A 1 87 ? -1.134 14.064 8.029 1.00 83.19 87 ALA A C 1
ATOM 633 O O . ALA A 1 87 ? -1.392 14.979 8.812 1.00 83.19 87 ALA A O 1
ATOM 634 N N . LEU A 1 88 ? -0.460 12.967 8.394 1.00 85.12 88 LEU A N 1
ATOM 635 C CA . LEU A 1 88 ? 0.078 12.743 9.737 1.00 85.12 88 LEU A CA 1
ATOM 636 C C . LEU A 1 88 ? 1.234 13.703 10.066 1.00 85.12 88 LEU A C 1
ATOM 638 O O . LEU A 1 88 ? 1.229 14.340 11.116 1.00 85.12 88 LEU A O 1
ATOM 642 N N . ALA A 1 89 ? 2.212 13.847 9.165 1.00 82.88 89 ALA A N 1
ATOM 643 C CA . ALA A 1 89 ? 3.397 14.683 9.381 1.00 82.88 89 ALA A CA 1
ATOM 644 C C . ALA A 1 89 ? 3.083 16.189 9.461 1.00 82.88 89 ALA A C 1
ATOM 646 O O . ALA A 1 89 ? 3.771 16.925 10.165 1.00 82.88 89 ALA A O 1
ATOM 647 N N . THR A 1 90 ? 2.042 16.649 8.760 1.00 82.50 90 THR A N 1
ATOM 648 C CA . THR A 1 90 ? 1.588 18.054 8.771 1.00 82.50 90 THR A CA 1
ATOM 649 C C . THR A 1 90 ? 0.518 18.345 9.822 1.00 82.50 90 THR A C 1
ATOM 651 O O . THR A 1 90 ? 0.060 19.481 9.922 1.00 82.50 90 THR A O 1
ATOM 654 N N . GLY A 1 91 ? 0.102 17.344 10.605 1.00 80.56 91 GLY A N 1
ATOM 655 C CA . GLY A 1 91 ? -0.924 17.499 11.636 1.00 80.56 91 GLY A CA 1
ATOM 656 C C . GLY A 1 91 ? -2.346 17.704 11.100 1.00 80.56 91 GLY A C 1
ATOM 657 O O . GLY A 1 91 ? -3.232 18.037 11.882 1.00 80.56 91 GLY A O 1
ATOM 658 N N . LYS A 1 92 ? -2.590 17.483 9.797 1.00 80.69 92 LYS A N 1
ATOM 659 C CA . LYS A 1 92 ? -3.947 17.457 9.217 1.00 80.69 92 LYS A CA 1
ATOM 660 C C . LYS A 1 92 ? -4.792 16.330 9.806 1.00 80.69 92 LYS A C 1
ATOM 662 O O . LYS A 1 92 ? -5.999 16.477 9.952 1.00 80.69 92 LYS A O 1
ATOM 667 N N . CYS A 1 93 ? -4.160 15.209 10.138 1.00 83.38 93 CYS A N 1
ATOM 668 C CA . CYS A 1 93 ? -4.767 14.173 10.955 1.00 83.38 93 CYS A CA 1
ATOM 669 C C . CYS A 1 93 ? -3.744 13.567 11.919 1.00 83.38 93 CYS A C 1
ATOM 671 O O . CYS A 1 93 ? -2.542 13.816 11.836 1.00 83.38 93 CYS A O 1
ATOM 673 N N . SER A 1 94 ? -4.220 12.761 12.862 1.00 82.94 94 SER A N 1
ATOM 674 C CA . SER A 1 94 ? -3.370 12.044 13.799 1.00 82.94 94 SER A CA 1
ATOM 675 C C . SER A 1 94 ? -4.017 10.734 14.236 1.00 82.94 94 SER A C 1
ATOM 677 O O . SER A 1 94 ? -5.209 10.676 14.546 1.00 82.94 94 SER A O 1
ATOM 679 N N . PHE A 1 95 ? -3.220 9.669 14.279 1.00 87.50 95 PHE A N 1
ATOM 680 C CA . PHE A 1 95 ? -3.656 8.388 14.825 1.00 87.50 95 PHE A CA 1
ATOM 681 C C . PHE A 1 95 ? -3.742 8.447 16.358 1.00 87.50 95 PHE A C 1
ATOM 683 O O . PHE A 1 95 ? -3.056 9.228 17.031 1.00 87.50 95 PHE A O 1
ATOM 690 N N . ARG A 1 96 ? -4.621 7.620 16.915 1.00 81.50 96 ARG A N 1
ATOM 691 C CA . ARG A 1 96 ? -4.810 7.388 18.351 1.00 81.50 96 ARG A CA 1
ATOM 692 C C . ARG A 1 96 ? -4.926 5.878 18.594 1.00 81.50 96 ARG A C 1
ATOM 694 O O . ARG A 1 96 ? -4.587 5.072 17.729 1.00 81.50 96 ARG A O 1
ATOM 701 N N . GLU A 1 97 ? -5.358 5.501 19.791 1.00 81.38 97 GLU A N 1
ATOM 702 C CA . GLU A 1 97 ? -5.614 4.111 20.159 1.00 81.38 97 GLU A CA 1
ATOM 703 C C . GLU A 1 97 ? -6.598 3.420 19.192 1.00 81.38 97 GLU A C 1
ATOM 705 O O . GLU A 1 97 ? -7.408 4.068 18.521 1.00 81.38 97 GLU A O 1
ATOM 710 N N . GLY A 1 98 ? -6.456 2.100 19.061 1.00 77.75 98 GLY A N 1
ATOM 711 C CA . GLY A 1 98 ? -7.289 1.274 18.185 1.00 77.75 98 GLY A CA 1
ATOM 712 C C . GLY A 1 98 ? -7.015 1.404 16.681 1.00 77.75 98 GLY A C 1
ATOM 713 O O . GLY A 1 98 ? -7.635 0.685 15.896 1.00 77.75 98 GLY A O 1
ATOM 714 N N . VAL A 1 99 ? -6.087 2.263 16.239 1.00 84.56 99 VAL A N 1
ATOM 715 C CA . VAL A 1 99 ? -5.732 2.378 14.813 1.00 84.56 99 VAL A CA 1
ATOM 716 C C . VAL A 1 99 ? -4.784 1.263 14.367 1.00 84.56 99 VAL A C 1
ATOM 718 O O . VAL A 1 99 ? -3.843 0.886 15.066 1.00 84.56 99 VAL A O 1
ATOM 721 N N . SER A 1 100 ? -4.999 0.745 13.160 1.00 88.44 100 SER A N 1
ATOM 722 C CA . SER A 1 100 ? -4.043 -0.110 12.449 1.00 88.44 100 SER A CA 1
ATOM 723 C C . SER A 1 100 ? -3.839 0.435 11.039 1.00 88.44 100 SER A C 1
ATOM 725 O O . SER A 1 100 ? -4.818 0.751 10.377 1.00 88.44 100 SER A O 1
ATOM 727 N N . TRP A 1 101 ? -2.593 0.547 10.574 1.00 90.75 101 TRP A N 1
ATOM 728 C CA . TRP A 1 101 ? -2.285 1.018 9.220 1.00 90.75 101 TRP A CA 1
ATOM 729 C C . TRP A 1 101 ? -1.629 -0.097 8.403 1.00 90.75 101 TRP A C 1
ATOM 731 O O . TRP A 1 101 ? -0.597 -0.643 8.794 1.00 90.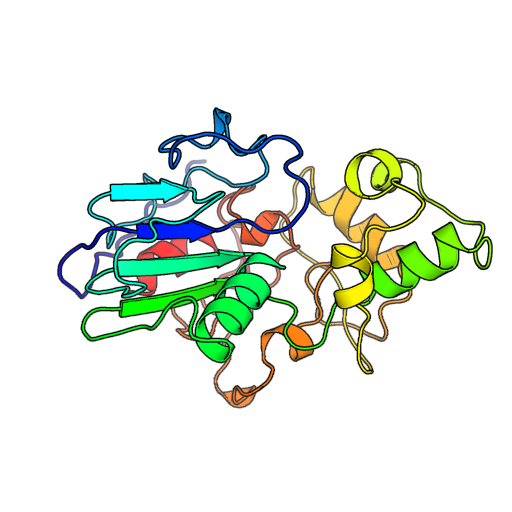75 101 TRP A O 1
ATOM 741 N N . VAL A 1 102 ? -2.259 -0.439 7.282 1.00 90.56 102 VAL A N 1
ATOM 742 C CA . VAL A 1 102 ? -1.807 -1.417 6.293 1.00 90.56 102 VAL A CA 1
ATOM 743 C C . VAL A 1 102 ? -1.386 -0.656 5.035 1.00 90.56 102 VAL A C 1
ATOM 745 O O . VAL A 1 102 ? -2.216 -0.027 4.379 1.00 90.56 102 VAL A O 1
ATOM 748 N N . ALA A 1 103 ? -0.098 -0.695 4.696 1.00 88.44 103 ALA A N 1
ATOM 749 C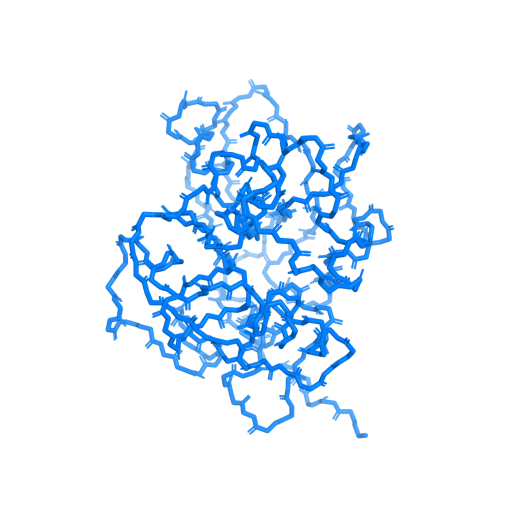 CA . ALA A 1 103 ? 0.443 -0.038 3.507 1.00 88.44 103 ALA A CA 1
ATOM 750 C C . ALA A 1 103 ? 0.734 -1.067 2.404 1.00 88.44 103 ALA A C 1
ATOM 752 O O . ALA A 1 103 ? 1.459 -2.034 2.628 1.00 88.44 103 ALA A O 1
ATOM 753 N N . LEU A 1 104 ? 0.173 -0.841 1.216 1.00 85.19 104 LEU A N 1
ATOM 754 C CA . LEU A 1 104 ? 0.298 -1.684 0.029 1.00 85.19 104 LEU A CA 1
ATOM 755 C C . LEU A 1 104 ? 1.087 -0.906 -1.032 1.00 85.19 104 LEU A C 1
ATOM 757 O O . LEU A 1 104 ? 0.645 0.164 -1.457 1.00 85.19 104 LEU A O 1
ATOM 761 N N . SER A 1 105 ? 2.258 -1.407 -1.437 1.00 80.69 105 SER A N 1
ATOM 762 C CA . SER A 1 105 ? 3.092 -0.829 -2.512 1.00 80.69 105 SER A CA 1
ATOM 763 C C . SER A 1 105 ? 3.276 0.696 -2.456 1.00 80.69 105 SER A C 1
ATOM 765 O O . SER A 1 105 ? 3.215 1.382 -3.474 1.00 80.69 105 SER A O 1
ATOM 767 N N . SER A 1 106 ? 3.443 1.268 -1.261 1.00 82.81 106 SER A N 1
ATOM 768 C CA . SER A 1 106 ? 3.538 2.724 -1.098 1.00 82.81 106 SER A CA 1
ATOM 769 C C . SER A 1 106 ? 4.950 3.224 -1.461 1.00 82.81 106 SER A C 1
ATOM 771 O O . SER A 1 106 ? 5.910 2.770 -0.841 1.00 82.81 106 SER A O 1
ATOM 773 N N . PRO A 1 107 ? 5.119 4.151 -2.426 1.00 76.56 107 PRO A N 1
ATOM 774 C CA . PRO A 1 107 ? 6.433 4.581 -2.913 1.00 76.56 107 PRO A CA 1
ATOM 775 C C . PRO A 1 107 ? 7.117 5.580 -1.962 1.00 76.56 107 PRO A C 1
ATOM 777 O O . PRO A 1 107 ? 7.241 6.764 -2.269 1.00 76.56 107 PRO A O 1
ATOM 780 N N . MET A 1 108 ? 7.572 5.127 -0.789 1.00 77.62 108 MET A N 1
ATOM 781 C CA . MET A 1 108 ? 8.128 6.003 0.262 1.00 77.62 108 MET A CA 1
ATOM 782 C C . MET A 1 108 ? 9.465 6.683 -0.111 1.00 77.62 108 MET A C 1
ATOM 784 O O . MET A 1 108 ? 9.918 7.570 0.611 1.00 77.62 108 MET A O 1
ATOM 788 N N . MET A 1 109 ? 10.102 6.288 -1.220 1.00 69.25 109 MET A N 1
ATOM 789 C CA . MET A 1 109 ? 11.266 6.949 -1.836 1.00 69.25 109 MET A CA 1
ATOM 790 C C . MET A 1 109 ? 11.006 7.412 -3.286 1.00 69.25 109 MET A C 1
ATOM 792 O O . MET A 1 109 ? 11.958 7.688 -4.017 1.00 69.25 109 MET A O 1
ATOM 796 N N . GLY A 1 110 ? 9.737 7.488 -3.702 1.00 65.56 110 GLY A N 1
ATOM 797 C CA . GLY A 1 110 ? 9.332 7.724 -5.091 1.00 65.56 110 GLY A CA 1
ATOM 798 C C . GLY A 1 110 ? 9.170 6.432 -5.901 1.00 65.56 110 GLY A C 1
ATOM 799 O O . GLY A 1 110 ? 9.194 5.329 -5.344 1.00 65.56 110 GLY A O 1
ATOM 800 N N . SER A 1 111 ? 8.986 6.575 -7.215 1.00 68.31 111 SER A N 1
ATOM 801 C CA . SER A 1 111 ? 8.762 5.502 -8.194 1.00 68.31 111 SER A CA 1
ATOM 802 C C . SER A 1 111 ? 9.517 5.810 -9.497 1.00 68.31 111 SER A C 1
ATOM 804 O O . SER A 1 111 ? 9.312 6.875 -10.083 1.00 68.31 111 SER A O 1
ATOM 806 N N . MET A 1 112 ? 10.373 4.896 -9.977 1.00 69.00 112 MET A N 1
ATOM 807 C CA . MET A 1 112 ? 11.167 5.114 -11.209 1.00 69.00 112 MET A CA 1
ATOM 808 C C . MET A 1 112 ? 10.290 5.305 -12.460 1.00 69.00 112 MET A C 1
ATOM 810 O O . MET A 1 112 ? 10.727 5.897 -13.445 1.00 69.00 112 MET A O 1
ATOM 814 N N . ALA A 1 113 ? 9.042 4.824 -12.433 1.00 65.81 113 ALA A N 1
ATOM 815 C CA . ALA A 1 113 ? 8.081 5.076 -13.502 1.00 65.81 113 ALA A CA 1
ATOM 816 C C . ALA A 1 113 ? 7.768 6.576 -13.642 1.00 65.81 113 ALA A C 1
ATOM 818 O O . ALA A 1 113 ? 7.580 7.063 -14.752 1.00 65.81 113 ALA A O 1
ATOM 819 N N . SER A 1 114 ? 7.755 7.325 -12.534 1.00 64.62 114 SER A N 1
ATOM 820 C CA . SER A 1 114 ? 7.542 8.777 -12.546 1.00 64.62 114 SER A CA 1
ATOM 821 C C . SER A 1 114 ? 8.696 9.519 -13.223 1.00 64.62 114 SER A C 1
ATOM 823 O O . SER A 1 114 ? 8.421 10.427 -14.002 1.00 64.62 114 SER A O 1
ATOM 825 N N . ASP A 1 115 ? 9.942 9.076 -13.013 1.00 62.09 115 ASP A N 1
ATOM 826 C CA . ASP A 1 115 ? 11.122 9.619 -13.705 1.00 62.09 115 ASP A CA 1
ATOM 827 C C . ASP A 1 115 ? 10.968 9.475 -15.225 1.00 62.09 115 ASP A C 1
ATOM 829 O O . ASP A 1 115 ? 10.988 10.454 -15.962 1.00 62.09 115 ASP A O 1
ATOM 833 N N . TYR A 1 116 ? 10.681 8.255 -15.684 1.00 65.50 116 TYR A N 1
ATOM 834 C CA . TYR A 1 116 ? 10.493 7.944 -17.101 1.00 65.50 116 TYR A CA 1
ATOM 835 C C . TYR A 1 116 ? 9.371 8.760 -17.764 1.00 65.50 116 TYR A C 1
ATOM 837 O O . TYR A 1 116 ? 9.528 9.235 -18.888 1.00 65.50 116 TYR A O 1
ATOM 845 N N . PHE A 1 117 ? 8.240 8.965 -17.079 1.00 68.25 117 PHE A N 1
ATOM 846 C CA . PHE A 1 117 ? 7.173 9.822 -17.607 1.00 68.25 117 PHE A CA 1
ATOM 847 C C . PHE A 1 117 ? 7.547 11.309 -17.613 1.00 68.25 117 PHE A C 1
ATOM 849 O O . PHE A 1 117 ? 7.041 12.040 -18.464 1.00 68.25 117 PHE A O 1
ATOM 856 N N . GLN A 1 118 ? 8.433 11.767 -16.721 1.00 66.19 118 GLN A N 1
ATOM 857 C CA . GLN A 1 118 ? 8.942 13.136 -16.766 1.00 66.19 118 GLN A CA 1
ATOM 858 C C . GLN A 1 118 ? 9.864 13.348 -17.968 1.00 66.19 118 GLN A C 1
ATOM 860 O O . GLN A 1 118 ? 9.656 14.303 -18.716 1.00 66.19 118 GLN A O 1
ATOM 865 N N . ASP A 1 119 ? 10.816 12.440 -18.177 1.00 66.25 119 ASP A N 1
ATOM 866 C CA . ASP A 1 119 ? 11.761 12.482 -19.296 1.00 66.25 119 ASP A CA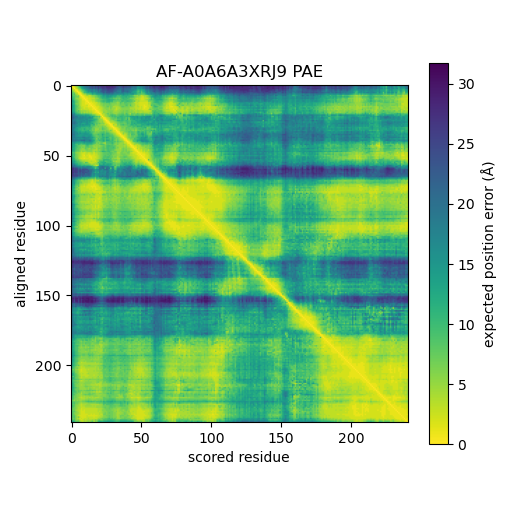 1
ATOM 867 C C . ASP A 1 119 ? 11.004 12.414 -20.639 1.00 66.25 119 ASP A C 1
ATOM 869 O O . ASP A 1 119 ? 11.287 13.169 -21.568 1.00 66.25 119 ASP A O 1
ATOM 873 N N . PHE A 1 120 ? 9.960 11.576 -20.727 1.00 68.81 120 PHE A N 1
ATOM 874 C CA . PHE A 1 120 ? 9.069 11.525 -21.893 1.00 68.81 120 PHE A CA 1
ATOM 875 C C . PHE A 1 120 ? 8.313 12.840 -22.120 1.00 68.81 120 PHE A C 1
ATOM 877 O O . PHE A 1 120 ? 8.312 13.359 -23.232 1.00 68.81 120 PHE A O 1
ATOM 884 N N . CYS A 1 121 ? 7.691 13.416 -21.084 1.00 69.06 121 CYS A N 1
ATOM 885 C CA . CYS A 1 121 ? 6.971 14.687 -21.223 1.00 69.06 121 CYS A CA 1
ATOM 886 C C . CYS A 1 121 ? 7.889 15.904 -21.473 1.00 69.06 121 CYS A C 1
ATOM 888 O O . CYS A 1 121 ? 7.369 16.983 -21.755 1.00 69.06 121 CYS A O 1
ATOM 890 N N . ASN A 1 122 ? 9.211 15.740 -21.360 1.00 69.50 122 ASN A N 1
ATOM 891 C CA . ASN A 1 122 ? 10.232 16.728 -21.721 1.00 69.50 122 ASN A CA 1
ATOM 892 C C . ASN A 1 122 ? 10.822 16.507 -23.133 1.00 69.50 122 ASN A C 1
ATOM 894 O O . ASN A 1 122 ? 11.780 17.187 -23.496 1.00 69.50 122 ASN A O 1
ATOM 898 N N . ASP A 1 123 ? 10.296 15.550 -23.908 1.00 68.94 123 ASP A N 1
ATOM 899 C CA . ASP A 1 123 ? 10.839 15.091 -25.198 1.00 68.94 123 ASP A CA 1
ATOM 900 C C . ASP A 1 123 ? 12.274 14.498 -25.121 1.00 68.94 123 ASP A C 1
ATOM 902 O O . ASP A 1 123 ? 12.941 14.326 -26.143 1.00 68.94 123 ASP A O 1
ATOM 906 N N . GLU A 1 124 ? 12.759 14.127 -23.926 1.00 59.31 124 GLU A N 1
ATOM 907 C CA . GLU A 1 124 ? 14.103 13.550 -23.719 1.00 59.31 124 GLU A CA 1
ATOM 908 C C . GLU A 1 124 ? 14.179 12.072 -24.150 1.00 59.31 124 GLU A C 1
ATOM 910 O O . GLU A 1 124 ? 15.252 11.564 -24.487 1.00 59.31 124 GLU A O 1
ATOM 915 N N . ILE A 1 125 ? 13.031 11.385 -24.203 1.00 60.06 125 ILE A N 1
ATOM 916 C CA . ILE A 1 125 ? 12.883 10.023 -24.730 1.00 60.06 125 ILE A CA 1
ATOM 917 C C . ILE A 1 125 ? 11.655 9.913 -25.646 1.00 60.06 125 ILE A C 1
ATOM 919 O O . ILE A 1 125 ? 10.578 10.404 -25.331 1.00 60.06 125 ILE A O 1
ATOM 923 N N . SER A 1 126 ? 11.798 9.225 -26.782 1.00 57.88 126 SER A N 1
ATOM 924 C CA . SER A 1 126 ? 10.762 9.149 -27.831 1.00 57.88 126 SER A CA 1
ATOM 925 C C . SER A 1 126 ? 10.072 7.785 -27.965 1.00 57.88 126 SER A C 1
ATOM 927 O O . SER A 1 126 ? 9.086 7.651 -28.689 1.00 57.88 126 SER A O 1
ATOM 929 N N . ALA A 1 127 ? 10.579 6.754 -27.286 1.00 57.50 127 ALA A N 1
ATOM 930 C CA . ALA A 1 127 ? 10.059 5.393 -27.373 1.00 57.50 127 ALA A CA 1
ATOM 931 C C . ALA A 1 127 ? 8.985 5.150 -26.305 1.00 57.50 127 ALA A C 1
ATOM 933 O O . ALA A 1 127 ? 9.311 4.804 -25.173 1.00 57.50 127 ALA A O 1
ATOM 934 N N . PHE A 1 128 ? 7.715 5.295 -26.682 1.00 59.31 128 PHE A N 1
ATOM 935 C CA . PHE A 1 128 ? 6.563 5.069 -25.809 1.00 59.31 128 PHE A CA 1
ATOM 936 C C . PHE A 1 128 ? 5.711 3.901 -26.330 1.00 59.31 128 PHE A C 1
ATOM 938 O O . PHE A 1 128 ? 5.347 3.870 -27.506 1.00 59.31 128 PHE A O 1
ATOM 945 N N . ALA A 1 129 ? 5.360 2.942 -25.469 1.00 57.16 129 ALA A N 1
ATOM 946 C CA . ALA A 1 129 ? 4.485 1.827 -25.839 1.00 57.16 129 ALA A CA 1
ATOM 947 C C . ALA A 1 129 ? 3.006 2.177 -25.595 1.00 57.16 129 ALA A C 1
ATOM 949 O O . ALA A 1 129 ? 2.633 2.543 -24.483 1.00 57.16 129 ALA A O 1
ATOM 950 N N . THR A 1 130 ? 2.162 2.060 -26.624 1.00 53.03 130 THR A N 1
ATOM 951 C CA . THR A 1 130 ? 0.780 2.589 -26.662 1.00 53.03 130 THR A CA 1
ATOM 952 C C . THR A 1 130 ? -0.111 2.185 -25.487 1.00 53.03 130 THR A C 1
ATOM 954 O O . THR A 1 130 ? -0.923 2.991 -25.045 1.00 53.03 130 THR A O 1
ATOM 957 N N . ASP A 1 131 ? 0.071 0.994 -24.923 1.00 48.53 131 ASP A N 1
ATOM 958 C CA . ASP A 1 131 ? -0.776 0.489 -23.833 1.00 48.53 131 ASP A CA 1
ATOM 959 C C . ASP A 1 131 ? -0.534 1.237 -22.502 1.00 48.53 131 ASP A C 1
ATOM 961 O O . ASP A 1 131 ? -1.400 1.278 -21.630 1.00 48.53 131 ASP A O 1
ATOM 965 N N . LEU A 1 132 ? 0.617 1.906 -22.350 1.00 52.44 132 LEU A N 1
ATOM 966 C CA . LEU A 1 132 ? 0.890 2.806 -21.220 1.00 52.44 132 LEU A CA 1
ATOM 967 C C . LEU A 1 132 ? 0.190 4.162 -21.362 1.00 52.44 132 LEU A C 1
ATOM 969 O O . LEU A 1 132 ? 0.053 4.892 -20.380 1.00 52.44 132 LEU A O 1
ATOM 973 N N . LEU A 1 133 ? -0.242 4.523 -22.573 1.00 50.56 133 LEU A N 1
ATOM 974 C CA . LEU A 1 133 ? -0.720 5.867 -22.911 1.00 50.56 133 LEU A CA 1
ATOM 975 C C . LEU A 1 133 ? -2.118 6.075 -22.322 1.00 50.56 133 LEU A C 1
ATOM 977 O O . LEU A 1 133 ? -2.414 7.139 -21.784 1.00 50.56 133 LEU A O 1
ATOM 981 N N . GLU A 1 134 ? -2.921 5.009 -22.294 1.00 50.56 134 GLU A N 1
ATOM 982 C CA . GLU A 1 134 ? -4.228 4.973 -21.634 1.00 50.56 134 GLU A CA 1
ATOM 983 C C . GLU A 1 134 ? -4.140 5.129 -20.103 1.00 50.56 134 GLU A C 1
ATOM 985 O O . GLU A 1 134 ? -5.056 5.675 -19.484 1.00 50.56 134 GLU A O 1
ATOM 990 N N . PHE A 1 135 ? -3.040 4.689 -19.476 1.00 49.03 135 PHE A N 1
ATOM 991 C CA . PHE A 1 135 ? -2.887 4.704 -18.014 1.00 49.03 135 PHE A CA 1
ATOM 992 C C . PHE A 1 135 ? -2.102 5.922 -17.490 1.00 49.03 135 PHE A C 1
ATOM 994 O O . PHE A 1 135 ? -2.448 6.481 -16.443 1.00 49.03 135 PHE A O 1
ATOM 1001 N N . PHE A 1 136 ? -1.070 6.358 -18.221 1.00 52.59 136 PHE A N 1
ATOM 1002 C CA . PHE A 1 136 ? -0.107 7.380 -17.792 1.00 52.59 136 PHE A CA 1
ATOM 1003 C C . PHE A 1 136 ? 0.081 8.554 -18.762 1.00 52.59 136 PHE A C 1
ATOM 1005 O O . PHE A 1 136 ? 0.687 9.545 -18.360 1.00 52.59 136 PHE A O 1
ATOM 1012 N N . GLY A 1 137 ? -0.427 8.479 -19.998 1.00 51.91 137 GLY A N 1
ATOM 1013 C CA . GLY A 1 137 ? -0.138 9.407 -21.105 1.00 51.91 137 GLY A CA 1
ATOM 1014 C C . GLY A 1 137 ? -0.753 10.808 -20.988 1.00 51.91 137 GLY A C 1
ATOM 1015 O O . GLY A 1 137 ? -1.428 11.278 -21.898 1.00 51.91 137 GLY A O 1
ATOM 1016 N N . GLN A 1 138 ? -0.541 11.483 -19.860 1.00 62.25 138 GLN A N 1
ATOM 1017 C CA . GLN A 1 138 ? -0.962 12.857 -19.604 1.00 62.25 138 GLN A CA 1
ATOM 1018 C C . GLN A 1 138 ? 0.271 13.739 -19.393 1.00 62.25 138 GLN A C 1
ATOM 1020 O O . GLN A 1 138 ? 0.774 13.849 -18.272 1.00 62.25 138 GLN A O 1
ATOM 1025 N N . CYS A 1 139 ? 0.710 14.383 -20.473 1.00 59.88 139 CYS A N 1
ATOM 1026 C CA . CYS A 1 139 ? 1.659 15.490 -20.431 1.00 59.88 139 CYS A CA 1
ATOM 1027 C C . CYS A 1 139 ? 0.908 16.842 -20.474 1.00 59.88 139 CYS A C 1
ATOM 1029 O O . CYS A 1 139 ? -0.134 16.928 -21.131 1.00 59.88 139 CYS A O 1
ATOM 1031 N N . PRO A 1 140 ? 1.413 17.901 -19.810 1.00 63.38 140 PRO A N 1
ATOM 1032 C CA . PRO A 1 140 ? 2.521 17.867 -18.854 1.00 63.38 140 PRO A CA 1
ATOM 1033 C C . PRO A 1 140 ? 2.149 17.057 -17.603 1.00 63.38 140 PRO A C 1
ATOM 1035 O O . PRO A 1 140 ? 0.981 17.000 -17.210 1.00 63.38 140 PRO A O 1
ATOM 1038 N N . MET A 1 141 ? 3.141 16.423 -16.971 1.00 60.84 141 MET A N 1
ATOM 1039 C CA . MET A 1 141 ? 2.909 15.715 -15.712 1.00 60.84 141 MET A CA 1
ATOM 1040 C C . MET A 1 141 ? 2.372 16.671 -14.642 1.00 60.84 141 MET A C 1
ATOM 1042 O O . MET A 1 141 ? 2.844 17.798 -14.498 1.00 60.84 141 MET A O 1
ATOM 1046 N N . SER A 1 142 ? 1.399 16.212 -13.853 1.00 63.12 142 SER A N 1
ATOM 1047 C CA . SER A 1 142 ? 0.906 16.990 -12.717 1.00 63.12 142 SER A CA 1
ATOM 1048 C C . SER A 1 142 ? 1.966 17.087 -11.618 1.00 63.12 142 SER A C 1
ATOM 1050 O O . SER A 1 142 ? 2.755 16.161 -11.422 1.00 63.12 142 SER A O 1
ATOM 1052 N N . VAL A 1 143 ? 1.928 18.167 -10.832 1.00 60.97 143 VAL A N 1
ATOM 1053 C CA . VAL A 1 143 ? 2.833 18.382 -9.684 1.00 60.97 143 VAL A CA 1
ATOM 1054 C C . VAL A 1 143 ? 2.833 17.179 -8.728 1.00 60.97 143 VAL A C 1
ATOM 1056 O O . VAL A 1 143 ? 3.876 16.782 -8.217 1.00 60.97 143 VAL A O 1
ATOM 1059 N N . SER A 1 144 ? 1.682 16.521 -8.553 1.00 57.69 144 SER A N 1
ATOM 1060 C CA . SER A 1 144 ? 1.555 15.293 -7.758 1.00 57.69 144 SER A CA 1
ATOM 1061 C C . SER A 1 144 ? 2.355 14.112 -8.322 1.00 57.69 144 SER A C 1
ATOM 1063 O O . SER A 1 144 ? 2.859 13.313 -7.542 1.00 57.69 144 SER A O 1
ATOM 1065 N N . ARG A 1 145 ? 2.498 13.983 -9.651 1.00 58.66 145 ARG A N 1
ATOM 1066 C CA . ARG A 1 145 ? 3.382 12.979 -10.276 1.00 58.66 145 ARG A CA 1
ATOM 1067 C C . ARG A 1 145 ? 4.850 13.384 -10.164 1.00 58.66 145 ARG A C 1
ATOM 1069 O O . ARG A 1 145 ? 5.682 12.544 -9.851 1.00 58.66 145 ARG A O 1
ATO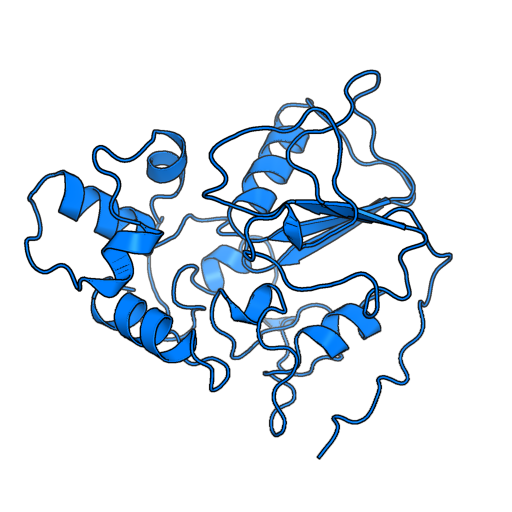M 1076 N N . GLN A 1 146 ? 5.151 14.671 -10.322 1.00 56.09 146 GLN A N 1
ATOM 1077 C CA . GLN A 1 146 ? 6.503 15.220 -10.152 1.00 56.09 146 GLN A CA 1
ATOM 1078 C C . GLN A 1 146 ? 7.034 15.091 -8.715 1.00 56.09 146 GLN A C 1
ATOM 1080 O O . GLN A 1 146 ? 8.240 15.022 -8.507 1.00 56.09 146 GLN A O 1
ATOM 1085 N N . SER A 1 147 ? 6.162 14.995 -7.706 1.00 54.50 147 SER A N 1
ATOM 1086 C CA . SER A 1 147 ? 6.582 14.702 -6.327 1.00 54.50 147 SER A CA 1
ATOM 1087 C C . SER A 1 147 ? 6.945 13.231 -6.065 1.00 54.50 147 SER A C 1
ATOM 1089 O O . SER A 1 147 ? 7.361 12.906 -4.957 1.00 54.50 147 SER A O 1
ATOM 1091 N N . LEU A 1 148 ? 6.783 12.340 -7.052 1.00 56.50 148 LEU A N 1
ATOM 1092 C CA . LEU A 1 148 ? 7.049 10.898 -6.937 1.00 56.50 148 LEU A CA 1
ATOM 1093 C C . LEU A 1 148 ? 8.376 10.471 -7.581 1.00 56.50 148 LEU A C 1
ATOM 1095 O O . LEU A 1 148 ? 8.621 9.274 -7.688 1.00 56.50 148 LEU A O 1
ATOM 1099 N N . MET A 1 149 ? 9.214 11.412 -8.018 1.00 56.41 149 MET A N 1
ATOM 1100 C CA . MET A 1 149 ? 10.507 11.111 -8.649 1.00 56.41 149 MET A CA 1
ATOM 1101 C C . MET A 1 149 ? 11.415 10.311 -7.696 1.00 56.41 149 MET A C 1
ATOM 1103 O O . MET A 1 149 ? 11.417 10.543 -6.483 1.00 56.41 149 MET A O 1
ATOM 1107 N N . TYR A 1 150 ? 12.167 9.345 -8.221 1.00 58.25 150 TYR A N 1
ATOM 1108 C CA . TYR A 1 150 ? 12.802 8.292 -7.427 1.00 58.25 150 TYR A CA 1
ATOM 1109 C C . TYR A 1 150 ? 14.210 8.646 -6.936 1.00 58.25 150 TYR A C 1
ATOM 1111 O O . TYR A 1 150 ? 15.113 8.964 -7.714 1.00 58.25 150 TYR A O 1
ATOM 1119 N N . TYR A 1 151 ? 14.470 8.471 -5.635 1.00 41.84 151 TYR A N 1
ATOM 1120 C CA . TYR A 1 151 ? 15.814 8.658 -5.076 1.00 41.84 151 TYR A CA 1
ATOM 1121 C C . TYR A 1 151 ? 16.603 7.340 -4.924 1.00 41.84 151 TYR A C 1
ATOM 1123 O O . TYR A 1 151 ? 16.771 6.814 -3.825 1.00 41.84 151 TYR A O 1
ATOM 1131 N N . LYS A 1 152 ? 17.194 6.915 -6.052 1.00 34.62 152 LYS A N 1
ATOM 1132 C CA . LYS A 1 152 ? 18.336 5.981 -6.217 1.00 34.62 152 LYS A CA 1
ATOM 1133 C C . LYS A 1 152 ? 18.118 4.450 -6.074 1.00 34.62 152 LYS A C 1
ATOM 1135 O O . LYS A 1 152 ? 17.855 3.928 -5.001 1.00 34.62 152 LYS A O 1
ATOM 1140 N N . GLU A 1 153 ? 18.412 3.770 -7.197 1.00 33.09 153 GLU A N 1
ATOM 1141 C CA . 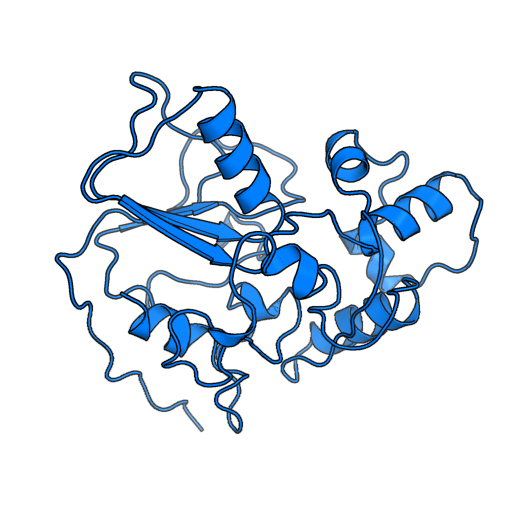GLU A 1 153 ? 18.663 2.327 -7.454 1.00 33.09 153 GLU A CA 1
ATOM 1142 C C . GLU A 1 153 ? 17.555 1.254 -7.305 1.00 33.09 153 GLU A C 1
ATOM 1144 O O . GLU A 1 153 ? 16.645 1.366 -6.495 1.00 33.09 153 GLU A O 1
ATOM 1149 N N . ASN A 1 154 ? 17.736 0.210 -8.138 1.00 33.28 154 ASN A N 1
ATOM 1150 C CA . ASN A 1 154 ? 17.256 -1.185 -8.143 1.00 33.28 154 ASN A CA 1
ATOM 1151 C C . ASN A 1 154 ? 15.735 -1.539 -8.054 1.00 33.28 154 ASN A C 1
ATOM 1153 O O . ASN A 1 154 ? 15.194 -1.234 -6.996 1.00 33.28 154 ASN A O 1
ATOM 1157 N N . ASP A 1 155 ? 15.103 -2.206 -9.091 1.00 51.91 155 ASP A N 1
ATOM 1158 C CA . ASP A 1 155 ? 14.155 -3.400 -9.013 1.00 51.91 155 ASP A CA 1
ATOM 1159 C C . ASP A 1 155 ? 13.204 -3.854 -10.263 1.00 51.91 155 ASP A C 1
ATOM 1161 O O . ASP A 1 155 ? 13.158 -3.091 -11.215 1.00 51.91 155 ASP A O 1
ATOM 1165 N N . ASN A 1 156 ? 12.512 -5.072 -10.327 1.00 40.94 156 ASN A N 1
ATOM 1166 C CA . ASN A 1 156 ? 11.827 -5.874 -11.480 1.00 40.94 156 ASN A CA 1
ATOM 1167 C C . ASN A 1 156 ? 10.439 -6.574 -11.242 1.00 40.94 156 ASN A C 1
ATOM 1169 O O . ASN A 1 156 ? 10.267 -7.221 -10.210 1.00 40.94 156 ASN A O 1
ATOM 1173 N N . PRO A 1 157 ? 9.620 -6.799 -12.302 1.00 46.69 157 PRO A N 1
ATOM 1174 C CA . PRO A 1 157 ? 8.131 -6.849 -12.274 1.00 46.69 157 PRO A CA 1
ATOM 1175 C C . PRO A 1 157 ? 7.309 -8.171 -12.193 1.00 46.69 157 PRO A C 1
ATOM 1177 O O . PRO A 1 157 ? 6.100 -8.115 -12.429 1.00 46.69 157 PRO A O 1
ATOM 1180 N N . LYS A 1 158 ? 7.856 -9.385 -12.015 1.00 49.56 158 LYS A N 1
ATOM 1181 C CA . LYS A 1 158 ? 7.061 -10.619 -12.314 1.00 49.56 158 LYS A CA 1
ATOM 1182 C C . LYS A 1 158 ? 5.930 -10.932 -11.301 1.00 49.56 158 LYS A C 1
ATOM 1184 O O . LYS A 1 158 ? 6.219 -11.412 -10.206 1.00 49.56 158 LYS A O 1
ATOM 1189 N N . GLY A 1 159 ? 4.668 -10.731 -11.717 1.00 56.06 159 GLY A N 1
ATOM 1190 C CA . GLY A 1 159 ? 3.435 -10.877 -10.913 1.00 56.06 159 GLY A CA 1
ATOM 1191 C C . GLY A 1 159 ? 2.572 -12.131 -11.173 1.00 56.06 159 GLY A C 1
ATOM 1192 O O . GLY A 1 159 ? 3.098 -13.190 -11.523 1.00 56.06 159 GLY A O 1
ATOM 1193 N N . ILE A 1 160 ? 1.243 -12.035 -10.977 1.00 54.81 160 ILE A N 1
ATOM 1194 C CA . ILE A 1 160 ? 0.277 -13.110 -11.300 1.00 54.81 160 ILE A CA 1
ATOM 1195 C C . ILE A 1 160 ? -0.019 -13.101 -12.802 1.00 54.81 160 ILE A C 1
ATOM 1197 O O . ILE A 1 160 ? -0.162 -12.039 -13.402 1.00 54.81 160 ILE A O 1
ATOM 1201 N N . PHE A 1 161 ? -0.197 -14.286 -13.394 1.00 57.56 161 PHE A N 1
ATOM 1202 C CA . PHE A 1 161 ? -0.653 -14.427 -14.777 1.00 57.56 161 PHE A CA 1
ATOM 1203 C C . PHE A 1 161 ? -2.076 -13.875 -14.957 1.00 57.56 161 PHE A C 1
ATOM 1205 O O . PHE A 1 161 ? -3.060 -14.499 -14.548 1.00 57.56 161 PHE A O 1
ATOM 1212 N N . SER A 1 162 ? -2.185 -12.687 -15.551 1.00 60.69 162 SER A N 1
ATOM 1213 C CA . SER A 1 162 ? -3.435 -11.937 -15.704 1.00 60.69 162 SER A CA 1
ATOM 1214 C C . SER A 1 162 ? -3.390 -11.017 -16.928 1.00 60.69 162 SER A C 1
ATOM 1216 O O . SER A 1 162 ? -2.330 -10.770 -17.502 1.00 60.69 162 SER A O 1
ATOM 1218 N N . ARG A 1 163 ? -4.533 -10.432 -17.315 1.00 60.38 163 ARG A N 1
ATOM 1219 C CA . ARG A 1 163 ? -4.566 -9.404 -18.378 1.00 60.38 163 ARG A CA 1
ATOM 1220 C C . ARG A 1 163 ? -3.728 -8.159 -18.048 1.00 60.38 163 ARG A C 1
ATOM 1222 O O . ARG A 1 163 ? -3.332 -7.441 -18.958 1.00 60.38 163 ARG A O 1
ATOM 1229 N N . TYR A 1 164 ? -3.474 -7.907 -16.763 1.00 54.38 164 TYR A N 1
ATOM 1230 C CA . TYR A 1 164 ? -2.658 -6.790 -16.292 1.00 54.38 164 TYR A CA 1
ATOM 1231 C C . TYR A 1 164 ? -1.159 -7.120 -16.330 1.00 54.38 164 TYR A C 1
ATOM 1233 O O . TYR A 1 164 ? -0.345 -6.209 -16.461 1.00 54.38 164 TYR A O 1
ATOM 1241 N N . GLU A 1 165 ? -0.785 -8.405 -16.294 1.00 59.03 165 GLU A N 1
ATOM 1242 C CA . GLU A 1 165 ? 0.612 -8.849 -16.369 1.00 59.03 165 GLU A CA 1
ATOM 1243 C C . GLU A 1 165 ? 1.288 -8.379 -17.662 1.00 59.03 165 GLU A C 1
ATOM 1245 O O . GLU A 1 165 ? 2.404 -7.874 -17.618 1.00 59.03 165 GLU A O 1
ATOM 1250 N N . ALA A 1 166 ? 0.603 -8.481 -18.807 1.00 54.16 166 ALA A N 1
ATOM 1251 C CA . ALA A 1 166 ? 1.139 -8.041 -20.095 1.00 54.16 166 ALA A CA 1
ATOM 1252 C C . ALA A 1 166 ? 1.493 -6.543 -20.092 1.00 54.16 166 ALA A C 1
ATOM 1254 O O . ALA A 1 166 ? 2.584 -6.171 -20.525 1.00 54.16 166 ALA A O 1
ATOM 1255 N N . VAL A 1 167 ? 0.609 -5.706 -19.534 1.00 59.31 167 VAL A N 1
ATOM 1256 C CA . VAL A 1 167 ? 0.838 -4.262 -19.380 1.00 59.31 167 VAL A CA 1
ATOM 1257 C C . VAL A 1 167 ? 1.991 -4.008 -18.411 1.00 59.31 167 VAL A C 1
ATOM 1259 O O . VAL A 1 167 ? 2.899 -3.264 -18.745 1.00 59.31 167 VAL A O 1
ATOM 1262 N N . MET A 1 168 ? 2.027 -4.670 -17.253 1.00 60.00 168 MET A N 1
ATOM 1263 C CA . MET A 1 168 ? 3.065 -4.441 -16.237 1.00 60.00 168 MET A CA 1
ATOM 1264 C C . MET A 1 168 ? 4.456 -4.950 -16.662 1.00 60.00 168 MET A C 1
ATOM 1266 O O . MET A 1 168 ? 5.463 -4.292 -16.406 1.00 60.00 168 MET A O 1
ATOM 1270 N N . LEU A 1 169 ? 4.540 -6.067 -17.390 1.00 59.56 169 LEU A N 1
ATOM 1271 C CA . LEU A 1 169 ? 5.785 -6.542 -18.008 1.00 59.56 169 LEU A CA 1
ATOM 1272 C C . LEU A 1 169 ? 6.276 -5.615 -19.129 1.00 59.56 169 LEU A C 1
ATOM 1274 O O . LEU A 1 169 ? 7.479 -5.548 -19.382 1.00 59.56 169 LEU A O 1
ATOM 1278 N N . LEU A 1 170 ? 5.360 -4.926 -19.812 1.00 59.78 170 LEU A N 1
ATOM 1279 C CA . LEU A 1 170 ? 5.669 -3.903 -20.806 1.00 59.78 170 LEU A CA 1
ATOM 1280 C C . LEU A 1 170 ? 6.146 -2.611 -20.122 1.00 59.78 170 LEU A C 1
ATOM 1282 O O . LEU A 1 170 ? 7.224 -2.139 -20.479 1.00 59.78 170 LEU A O 1
ATOM 1286 N N . THR A 1 171 ? 5.440 -2.116 -19.091 1.00 58.94 171 THR A N 1
ATOM 1287 C CA . THR A 1 171 ? 5.876 -1.002 -18.222 1.00 58.94 171 THR A CA 1
ATOM 1288 C C . THR A 1 171 ? 7.325 -1.194 -17.814 1.00 58.94 171 THR A C 1
ATOM 1290 O O . THR A 1 171 ? 8.179 -0.369 -18.119 1.00 58.94 171 THR A O 1
ATOM 1293 N N . ALA A 1 172 ? 7.627 -2.345 -17.220 1.00 57.38 172 ALA A N 1
ATOM 1294 C CA . ALA A 1 172 ? 8.933 -2.593 -16.643 1.00 57.38 172 ALA A CA 1
ATOM 1295 C C . ALA A 1 172 ? 10.020 -3.035 -17.636 1.00 57.38 172 ALA A C 1
ATOM 1297 O O . ALA A 1 172 ? 11.161 -3.267 -17.237 1.00 57.38 172 ALA A O 1
ATOM 1298 N N . LYS A 1 173 ? 9.684 -3.143 -18.926 1.00 59.94 173 LYS A N 1
ATOM 1299 C CA . LYS A 1 173 ? 10.662 -3.216 -20.019 1.00 59.94 173 LYS A CA 1
ATOM 1300 C C . LYS A 1 173 ? 11.039 -1.845 -20.568 1.00 59.94 173 LYS A C 1
ATOM 1302 O O . LYS A 1 173 ? 12.144 -1.718 -21.088 1.00 59.94 173 LYS A O 1
ATOM 1307 N N . VAL A 1 174 ? 10.120 -0.875 -20.543 1.00 62.47 174 VAL A N 1
ATOM 1308 C CA . VAL A 1 174 ? 10.342 0.447 -21.151 1.00 62.47 174 VAL A CA 1
ATOM 1309 C C . VAL A 1 174 ? 10.792 1.485 -20.130 1.00 62.47 174 VAL A C 1
ATOM 1311 O O . VAL A 1 174 ? 11.702 2.255 -20.424 1.00 62.47 174 VAL A O 1
ATOM 1314 N N . VAL A 1 175 ? 10.236 1.452 -18.915 1.00 61.78 175 VAL A N 1
ATOM 1315 C CA . VAL A 1 175 ? 10.752 2.211 -17.775 1.00 61.78 175 VAL A CA 1
ATOM 1316 C C . VAL A 1 175 ? 12.139 1.650 -17.432 1.00 61.78 175 VAL A C 1
ATOM 1318 O O . VAL A 1 175 ? 12.252 0.445 -17.186 1.00 61.78 175 VAL A O 1
ATOM 1321 N N . PRO A 1 176 ? 13.198 2.480 -17.369 1.00 59.50 176 PRO A N 1
ATOM 1322 C CA . PRO A 1 176 ? 14.541 2.069 -16.974 1.00 59.50 176 PRO A CA 1
ATOM 1323 C C . PRO A 1 176 ? 14.616 1.865 -15.453 1.00 59.50 176 PRO A C 1
ATOM 1325 O O . PRO A 1 176 ? 15.376 2.536 -14.747 1.00 59.50 176 PRO A O 1
ATOM 1328 N N . HIS A 1 177 ? 13.818 0.928 -14.930 1.00 55.53 177 HIS A N 1
ATOM 1329 C CA . HIS A 1 177 ? 13.940 0.481 -13.550 1.00 55.53 177 HIS A CA 1
ATOM 1330 C C . HIS A 1 177 ? 15.342 -0.064 -13.329 1.00 55.53 177 HIS A C 1
ATOM 1332 O O . HIS A 1 177 ? 15.895 -0.795 -14.153 1.00 55.53 177 HIS A O 1
ATOM 1338 N N . LYS A 1 178 ? 15.943 0.290 -12.197 1.00 56.12 178 LYS A N 1
ATOM 1339 C CA . LYS A 1 178 ? 17.391 0.145 -12.070 1.00 56.12 178 LYS A CA 1
ATOM 1340 C C . LYS A 1 178 ? 17.881 -1.281 -11.755 1.00 56.12 178 LYS A C 1
ATOM 1342 O O . LYS A 1 178 ? 19.092 -1.444 -11.733 1.00 56.12 178 LYS A O 1
ATOM 1347 N N . SER A 1 179 ? 17.024 -2.308 -11.548 1.00 61.22 179 SER A N 1
ATOM 1348 C CA . SER A 1 179 ? 17.456 -3.732 -11.368 1.00 61.22 179 SER A CA 1
ATOM 1349 C C . SER A 1 179 ? 16.298 -4.767 -11.289 1.00 61.22 179 SER A C 1
ATOM 1351 O O . SER A 1 179 ? 15.331 -4.541 -12.005 1.00 61.22 179 SER A O 1
ATOM 1353 N N . PRO A 1 180 ? 16.381 -5.901 -10.504 1.00 59.09 180 PRO A N 1
ATOM 1354 C CA . PRO A 1 180 ? 15.268 -6.846 -10.374 1.00 59.09 180 PRO A CA 1
ATOM 1355 C C . PRO A 1 180 ? 14.501 -7.342 -9.062 1.00 59.09 180 PRO A C 1
ATOM 1357 O O . PRO A 1 180 ? 14.335 -8.553 -8.935 1.00 59.09 180 PRO A O 1
ATOM 1360 N N . GLU A 1 181 ? 13.809 -6.512 -8.234 1.00 67.56 181 GLU A N 1
ATOM 1361 C CA . GLU A 1 181 ? 12.610 -6.864 -7.369 1.00 67.56 181 GLU A CA 1
ATOM 1362 C C . GLU A 1 181 ? 11.460 -5.781 -7.167 1.00 67.56 181 GLU A C 1
ATOM 1364 O O . GLU A 1 181 ? 11.415 -5.098 -6.145 1.00 67.56 181 GLU A O 1
ATOM 1369 N N . ASN A 1 182 ? 10.543 -5.515 -8.114 1.00 71.38 182 ASN A N 1
ATOM 1370 C CA . ASN A 1 182 ? 9.506 -4.443 -8.084 1.00 71.38 182 ASN A CA 1
ATOM 1371 C C . ASN A 1 182 ? 8.110 -4.962 -8.480 1.00 71.38 182 ASN A C 1
ATOM 1373 O O . ASN A 1 182 ? 7.960 -6.107 -8.899 1.00 71.38 182 ASN A O 1
ATOM 1377 N N . ASP A 1 183 ? 7.094 -4.100 -8.403 1.00 66.31 183 ASP A N 1
ATOM 1378 C CA . ASP A 1 183 ? 5.731 -4.405 -8.864 1.00 66.31 183 ASP A CA 1
ATOM 1379 C C . ASP A 1 183 ? 5.379 -3.789 -10.242 1.00 66.31 183 ASP A C 1
ATOM 1381 O O . ASP A 1 183 ? 4.215 -3.682 -10.615 1.00 66.31 183 ASP A O 1
ATOM 1385 N N . ALA A 1 184 ? 6.397 -3.431 -11.027 1.00 70.69 184 ALA A N 1
ATOM 1386 C CA . ALA A 1 184 ? 6.375 -2.644 -12.266 1.00 70.69 184 ALA A CA 1
ATOM 1387 C C . ALA A 1 184 ? 6.116 -1.134 -12.128 1.00 70.69 184 ALA A C 1
ATOM 1389 O O . ALA A 1 184 ? 6.207 -0.429 -13.130 1.00 70.69 184 ALA A O 1
ATOM 1390 N N . LEU A 1 185 ? 5.843 -0.613 -10.927 1.00 70.88 185 LEU A N 1
ATOM 1391 C CA . LEU A 1 185 ? 5.762 0.836 -10.687 1.00 70.88 185 LEU A CA 1
ATOM 1392 C C . LEU A 1 185 ? 6.564 1.280 -9.464 1.00 70.88 185 LEU A C 1
ATOM 1394 O O . LEU A 1 185 ? 7.160 2.351 -9.498 1.00 70.88 185 LEU A O 1
ATOM 1398 N N . VAL A 1 186 ? 6.602 0.462 -8.412 1.00 72.62 186 VAL A N 1
ATOM 1399 C CA . VAL A 1 186 ? 7.255 0.754 -7.136 1.00 72.62 186 VAL A CA 1
ATOM 1400 C C . VAL A 1 186 ? 8.267 -0.337 -6.793 1.00 72.62 186 VAL A C 1
ATOM 1402 O O . VAL A 1 186 ? 7.955 -1.524 -6.697 1.00 72.62 186 VAL A O 1
ATOM 1405 N N . GLU A 1 187 ? 9.507 0.087 -6.587 1.00 77.81 187 GLU A N 1
ATOM 1406 C CA . GLU A 1 187 ? 10.629 -0.744 -6.160 1.00 77.81 187 GLU A CA 1
ATOM 1407 C C . GLU A 1 187 ? 10.460 -1.216 -4.701 1.00 77.81 187 GLU A C 1
ATOM 1409 O O . GLU A 1 187 ? 10.060 -0.437 -3.824 1.00 77.81 187 GLU A O 1
ATOM 1414 N N . PHE A 1 188 ? 10.812 -2.474 -4.391 1.00 78.50 188 PHE A N 1
ATOM 1415 C CA . PHE A 1 188 ? 10.614 -3.048 -3.050 1.00 78.50 188 PHE A CA 1
ATOM 1416 C C . PHE A 1 188 ? 11.304 -2.223 -1.956 1.00 78.50 188 PHE A C 1
ATOM 1418 O O . PHE A 1 188 ? 10.769 -2.051 -0.860 1.00 78.50 188 PHE A O 1
ATOM 1425 N N . GLN A 1 189 ? 12.475 -1.657 -2.245 1.00 78.88 189 GLN A N 1
ATOM 1426 C CA . GLN A 1 189 ? 13.188 -0.813 -1.286 1.00 78.88 189 GLN A CA 1
ATOM 1427 C C . GLN A 1 189 ? 12.549 0.557 -1.029 1.00 78.88 189 GLN A C 1
ATOM 1429 O O . GLN A 1 189 ? 12.724 1.088 0.069 1.00 78.88 189 GLN A O 1
ATOM 1434 N N . SER A 1 190 ? 11.798 1.096 -1.995 1.00 78.62 190 SER A N 1
ATOM 1435 C CA . SER A 1 190 ? 10.962 2.282 -1.794 1.00 78.62 190 SER A CA 1
ATOM 1436 C C . SER A 1 190 ? 9.814 1.932 -0.851 1.00 78.62 190 SER A C 1
ATOM 1438 O O . SER A 1 190 ? 9.624 2.611 0.153 1.00 78.62 190 SER A O 1
ATOM 1440 N N . CYS A 1 191 ? 9.148 0.793 -1.068 1.00 80.75 191 CYS A N 1
ATOM 1441 C CA . CYS A 1 191 ? 8.096 0.301 -0.174 1.00 80.75 191 CYS A CA 1
ATOM 1442 C C . CYS A 1 191 ? 8.594 -0.026 1.249 1.00 80.75 191 CYS A C 1
ATOM 1444 O O . CYS A 1 191 ? 7.904 0.250 2.228 1.00 80.75 191 CYS A O 1
ATOM 1446 N N . ALA A 1 192 ? 9.789 -0.606 1.390 1.00 84.88 192 ALA A N 1
ATOM 1447 C CA . ALA A 1 192 ? 10.351 -1.035 2.674 1.00 84.88 192 ALA A CA 1
ATOM 1448 C C . ALA A 1 192 ? 11.152 0.059 3.416 1.00 84.88 192 ALA A C 1
ATOM 1450 O O . ALA A 1 192 ? 11.851 -0.236 4.390 1.00 84.88 192 ALA A O 1
ATOM 1451 N N . LYS A 1 193 ? 11.107 1.324 2.975 1.00 83.19 193 LYS A N 1
ATOM 1452 C CA . LYS A 1 193 ? 11.891 2.408 3.587 1.00 83.19 193 LYS A CA 1
ATOM 1453 C C . LYS A 1 193 ? 11.514 2.618 5.057 1.00 83.19 193 LYS A C 1
ATOM 1455 O O . LYS A 1 193 ? 10.355 2.809 5.400 1.00 83.19 193 LYS A O 1
ATOM 1460 N N . GLY A 1 194 ? 12.525 2.622 5.928 1.00 81.06 194 GLY A N 1
ATOM 1461 C CA . GLY A 1 194 ? 12.342 2.755 7.379 1.00 81.06 194 GLY A CA 1
ATOM 1462 C C . GLY A 1 194 ? 11.984 1.443 8.087 1.00 81.06 194 GLY A C 1
ATOM 1463 O O . GLY A 1 194 ? 11.906 1.424 9.313 1.00 81.06 194 GLY A O 1
ATOM 1464 N N . LEU A 1 195 ? 11.824 0.345 7.343 1.00 85.25 195 LEU A N 1
ATOM 1465 C CA . LEU A 1 195 ? 11.603 -0.994 7.875 1.00 85.25 195 LEU A CA 1
ATOM 1466 C C . LEU A 1 195 ? 12.848 -1.868 7.684 1.00 85.25 195 LEU A C 1
ATOM 1468 O O . LEU A 1 195 ? 13.644 -1.693 6.761 1.00 85.25 195 LEU A O 1
ATOM 1472 N N . ASP A 1 196 ? 13.010 -2.836 8.580 1.00 88.25 196 ASP A N 1
ATOM 1473 C CA . ASP A 1 196 ? 14.062 -3.841 8.478 1.00 88.25 196 ASP A CA 1
ATOM 1474 C C . ASP A 1 196 ? 13.682 -4.885 7.418 1.00 88.25 196 ASP A C 1
ATOM 1476 O O . ASP A 1 196 ? 12.756 -5.677 7.613 1.00 88.25 196 ASP A O 1
ATOM 1480 N N . LYS A 1 197 ? 14.415 -4.885 6.297 1.00 84.88 197 LYS A N 1
ATOM 1481 C CA . LYS A 1 197 ? 14.201 -5.799 5.165 1.00 84.88 197 LYS A CA 1
ATOM 1482 C C . LYS A 1 197 ? 14.299 -7.278 5.567 1.00 84.88 197 LYS A C 1
ATOM 1484 O O . LYS A 1 197 ? 13.665 -8.101 4.917 1.00 84.88 197 LYS A O 1
ATOM 1489 N N . ALA A 1 198 ? 15.030 -7.627 6.632 1.00 87.69 198 ALA A N 1
ATOM 1490 C CA . ALA A 1 198 ? 15.156 -9.011 7.099 1.00 87.69 198 ALA A CA 1
ATOM 1491 C C . ALA A 1 198 ? 13.868 -9.567 7.736 1.00 87.69 198 ALA A C 1
ATOM 1493 O O . ALA A 1 198 ? 13.738 -10.777 7.900 1.00 87.69 198 ALA A O 1
ATOM 1494 N N . LYS A 1 199 ? 12.902 -8.702 8.077 1.00 89.00 199 LYS A N 1
ATOM 1495 C CA . LYS A 1 199 ? 11.594 -9.106 8.623 1.00 89.00 199 LYS A CA 1
ATOM 1496 C C . LYS A 1 199 ? 10.582 -9.489 7.546 1.00 89.00 199 LYS A C 1
ATOM 1498 O O . LYS A 1 199 ? 9.495 -9.941 7.896 1.00 89.00 199 LYS A O 1
ATOM 1503 N N . PHE A 1 200 ? 10.909 -9.266 6.272 1.00 89.62 200 PHE A N 1
ATOM 1504 C CA . PHE A 1 200 ? 10.013 -9.539 5.158 1.00 89.62 200 PHE A CA 1
ATOM 1505 C C . PHE A 1 200 ? 10.107 -10.995 4.701 1.00 89.62 200 PHE A C 1
ATOM 1507 O O . PHE A 1 200 ? 11.193 -11.483 4.388 1.00 89.62 200 PHE A O 1
ATOM 1514 N N . GLY A 1 201 ? 8.959 -11.663 4.611 1.00 86.31 201 GLY A N 1
ATOM 1515 C CA . GLY A 1 201 ? 8.847 -13.051 4.172 1.00 86.31 201 GLY A CA 1
ATOM 1516 C C . GLY A 1 201 ? 7.949 -13.217 2.944 1.00 86.31 201 GLY A C 1
ATOM 1517 O O . GLY A 1 201 ? 7.265 -12.288 2.518 1.00 86.31 201 GLY A O 1
ATOM 1518 N N . LYS A 1 202 ? 8.006 -14.398 2.321 1.00 87.31 202 LYS A N 1
ATOM 1519 C CA . LYS A 1 202 ? 7.285 -14.724 1.076 1.00 87.31 202 LYS A CA 1
ATOM 1520 C C . LYS A 1 202 ? 5.993 -15.520 1.302 1.00 87.31 202 LYS A C 1
ATOM 1522 O O . LYS A 1 202 ? 5.364 -15.913 0.323 1.00 87.31 202 LYS A O 1
ATOM 1527 N N . SER A 1 203 ? 5.605 -15.792 2.546 1.00 89.06 203 SER A N 1
ATOM 1528 C CA . SER A 1 203 ? 4.328 -16.424 2.865 1.00 89.06 203 SER A CA 1
ATOM 1529 C C . SER A 1 203 ? 3.247 -15.369 3.072 1.00 89.06 203 SER A C 1
ATOM 1531 O O . SER A 1 203 ? 3.480 -14.338 3.694 1.00 89.06 203 SER A O 1
ATOM 1533 N N . TYR A 1 204 ? 2.023 -15.665 2.643 1.00 86.31 204 TYR A N 1
ATOM 1534 C CA . TYR A 1 204 ? 0.844 -14.861 2.975 1.00 86.31 204 TYR A CA 1
ATOM 1535 C C . TYR A 1 204 ? 0.508 -14.865 4.482 1.00 86.31 204 TYR A C 1
ATOM 1537 O O . TYR A 1 204 ? -0.361 -14.119 4.919 1.00 86.31 204 TYR A O 1
ATOM 1545 N N . MET A 1 205 ? 1.199 -15.673 5.295 1.00 88.69 205 MET A N 1
ATOM 1546 C CA . MET A 1 205 ? 1.138 -15.602 6.761 1.00 88.69 205 MET A CA 1
ATOM 1547 C C . MET A 1 205 ? 2.127 -14.586 7.367 1.00 88.69 205 MET A C 1
ATOM 1549 O O . MET A 1 205 ? 2.051 -14.300 8.564 1.00 88.69 205 MET A O 1
ATOM 1553 N N . ASP A 1 206 ? 3.055 -14.030 6.578 1.00 87.25 206 ASP A N 1
ATOM 1554 C CA . ASP A 1 206 ? 4.052 -13.074 7.060 1.00 87.25 206 ASP A CA 1
ATOM 1555 C C . ASP A 1 206 ? 3.442 -11.675 7.241 1.00 87.25 206 ASP A C 1
ATOM 1557 O O . ASP A 1 206 ? 2.875 -11.085 6.321 1.00 87.25 206 ASP A O 1
ATOM 1561 N N . LYS A 1 207 ? 3.610 -11.081 8.432 1.00 88.19 207 LYS A N 1
ATOM 1562 C CA . LYS A 1 207 ? 3.118 -9.718 8.714 1.00 88.19 207 LYS A CA 1
ATOM 1563 C C . LYS A 1 207 ? 3.738 -8.670 7.780 1.00 88.19 207 LYS A C 1
ATOM 1565 O O . LYS A 1 207 ? 3.051 -7.749 7.346 1.00 88.19 207 LYS A O 1
ATOM 1570 N N . PHE A 1 208 ? 5.029 -8.808 7.489 1.00 89.00 208 PHE A N 1
ATOM 1571 C CA . PHE A 1 208 ? 5.716 -8.043 6.453 1.00 89.00 208 PHE A CA 1
ATOM 1572 C C . PHE A 1 208 ? 5.844 -8.943 5.226 1.00 89.00 208 PHE A C 1
ATOM 1574 O O . PHE A 1 208 ? 6.809 -9.685 5.066 1.00 89.00 208 PHE A O 1
ATOM 1581 N N . TYR A 1 209 ? 4.820 -8.930 4.388 1.00 85.69 209 TYR A N 1
ATOM 1582 C CA . TYR A 1 209 ? 4.763 -9.776 3.207 1.00 85.69 209 TYR A CA 1
ATOM 1583 C C . TYR A 1 209 ? 5.521 -9.130 2.046 1.00 85.69 209 TYR A C 1
ATOM 1585 O O . TYR A 1 209 ? 5.356 -7.944 1.758 1.00 85.69 209 TYR A O 1
ATOM 1593 N N . LYS A 1 210 ? 6.370 -9.921 1.386 1.00 87.56 210 LYS A N 1
ATOM 1594 C CA . LYS A 1 210 ? 7.091 -9.588 0.155 1.00 87.56 210 LYS A CA 1
ATOM 1595 C C . LYS A 1 210 ? 6.495 -10.393 -1.006 1.00 87.56 210 LYS A C 1
ATOM 1597 O O . LYS A 1 210 ? 7.022 -11.460 -1.343 1.00 87.56 210 LYS A O 1
ATOM 1602 N N . PRO A 1 211 ? 5.382 -9.921 -1.587 1.00 81.19 211 PRO A N 1
ATOM 1603 C CA . PRO A 1 211 ? 4.746 -10.581 -2.715 1.00 81.19 211 PRO A CA 1
ATOM 1604 C C . PRO A 1 211 ? 5.627 -10.650 -3.974 1.00 81.19 211 PRO A C 1
ATOM 1606 O O . PRO A 1 211 ? 6.469 -9.793 -4.221 1.00 81.19 211 PRO A O 1
ATOM 1609 N N . GLU A 1 212 ? 5.352 -11.643 -4.817 1.00 82.94 212 GLU A N 1
ATOM 1610 C CA . GLU A 1 212 ? 5.762 -11.734 -6.224 1.00 82.94 212 GLU A CA 1
ATOM 1611 C C . GLU A 1 212 ? 4.548 -11.368 -7.102 1.00 82.94 212 GLU A C 1
ATOM 1613 O O . GLU A 1 212 ? 3.952 -12.215 -7.775 1.00 82.94 212 GLU A O 1
ATOM 1618 N N . LEU A 1 213 ? 4.135 -10.099 -6.998 1.00 78.94 213 LEU A N 1
ATOM 1619 C CA . LEU A 1 213 ? 2.930 -9.500 -7.584 1.00 78.94 213 LEU A CA 1
ATOM 1620 C C . LEU A 1 213 ? 3.295 -8.242 -8.386 1.00 78.94 213 LEU A C 1
ATOM 1622 O O . LEU A 1 213 ? 4.278 -7.579 -8.069 1.00 78.94 213 LEU A O 1
ATOM 1626 N N . ASN A 1 214 ? 2.477 -7.887 -9.380 1.00 74.88 214 ASN A N 1
ATOM 1627 C CA . ASN A 1 214 ? 2.546 -6.567 -10.019 1.00 74.88 214 ASN A CA 1
ATOM 1628 C C . ASN A 1 214 ? 1.590 -5.568 -9.325 1.00 74.88 214 ASN A C 1
ATOM 1630 O O . ASN A 1 214 ? 0.720 -5.968 -8.552 1.00 74.88 214 ASN A O 1
ATOM 1634 N N . HIS A 1 215 ? 1.716 -4.274 -9.632 1.00 75.31 215 HIS A N 1
ATOM 1635 C CA . HIS A 1 215 ? 1.022 -3.165 -8.960 1.00 75.31 215 HIS A CA 1
ATOM 1636 C C . HIS A 1 215 ? -0.505 -3.140 -9.178 1.00 75.31 215 HIS A C 1
ATOM 1638 O O . HIS A 1 215 ? -1.211 -2.340 -8.566 1.00 75.31 215 HIS A O 1
ATOM 1644 N N . ALA A 1 216 ? -1.032 -3.972 -10.083 1.00 72.06 216 ALA A N 1
ATOM 1645 C CA . ALA A 1 216 ? -2.471 -4.191 -10.240 1.00 72.06 216 ALA A CA 1
ATOM 1646 C C . ALA A 1 216 ? -2.959 -5.402 -9.422 1.00 72.06 216 ALA A C 1
ATOM 1648 O O . ALA A 1 216 ? -4.096 -5.416 -8.952 1.00 72.06 216 ALA A O 1
ATOM 1649 N N . ASP A 1 217 ? -2.111 -6.406 -9.196 1.00 76.56 217 ASP A N 1
ATOM 1650 C CA . ASP A 1 217 ? -2.452 -7.558 -8.356 1.00 76.56 217 ASP A CA 1
ATOM 1651 C C . ASP A 1 217 ? -2.407 -7.210 -6.851 1.00 76.56 217 ASP A C 1
ATOM 1653 O O . ASP A 1 217 ? -3.156 -7.783 -6.059 1.00 76.56 217 ASP A O 1
ATOM 1657 N N . THR A 1 218 ? -1.594 -6.224 -6.448 1.00 75.56 218 THR A N 1
ATOM 1658 C CA . THR A 1 218 ? -1.509 -5.692 -5.067 1.00 75.56 218 THR A CA 1
ATOM 1659 C C . THR A 1 218 ? -2.790 -4.999 -4.586 1.00 75.56 218 THR A C 1
ATOM 1661 O O . THR A 1 218 ? -2.959 -4.797 -3.386 1.00 75.56 218 THR A O 1
ATOM 1664 N N . VAL A 1 219 ? -3.709 -4.673 -5.503 1.00 74.19 219 VAL A N 1
ATOM 1665 C CA . VAL A 1 219 ? -5.056 -4.131 -5.234 1.00 74.19 219 VAL A CA 1
ATOM 1666 C C . VAL A 1 219 ? -6.169 -5.151 -5.478 1.00 74.19 219 VAL A C 1
ATOM 1668 O O . VAL A 1 219 ? -7.312 -4.786 -5.750 1.00 74.19 219 VAL A O 1
ATOM 1671 N N . PHE A 1 220 ? -5.850 -6.444 -5.378 1.00 80.94 220 PHE A N 1
ATOM 1672 C CA . PHE A 1 220 ? -6.810 -7.556 -5.404 1.00 80.94 220 PHE A CA 1
ATOM 1673 C C . PHE A 1 220 ? -7.625 -7.693 -6.709 1.00 80.94 220 PHE A C 1
ATOM 1675 O O . PHE A 1 220 ? -8.583 -8.462 -6.747 1.00 80.94 220 PHE A O 1
ATOM 1682 N N . LEU A 1 221 ? -7.257 -7.001 -7.798 1.00 73.62 221 LEU A N 1
ATOM 1683 C CA . LEU A 1 221 ? -7.995 -7.035 -9.075 1.00 73.62 221 LEU A CA 1
ATOM 1684 C C . LEU A 1 221 ? -7.994 -8.417 -9.747 1.00 73.62 221 LEU A C 1
ATOM 1686 O O . LEU A 1 221 ? -8.920 -8.741 -10.490 1.00 73.62 221 LEU A O 1
ATOM 1690 N N . THR A 1 222 ? -6.958 -9.216 -9.487 1.00 78.69 222 THR A N 1
ATOM 1691 C CA . THR A 1 222 ? -6.773 -10.574 -10.027 1.00 78.69 222 THR A CA 1
ATOM 1692 C C . THR A 1 222 ? -7.156 -11.665 -9.013 1.00 78.69 222 THR A C 1
ATOM 1694 O O . THR A 1 222 ? -7.381 -12.812 -9.397 1.00 78.69 222 THR A O 1
ATOM 1697 N N . GLY A 1 223 ? -7.270 -11.322 -7.726 1.00 83.25 223 GLY A N 1
ATOM 1698 C CA . GLY A 1 223 ? -7.388 -12.288 -6.632 1.00 83.25 223 GLY A CA 1
ATOM 1699 C C . GLY A 1 223 ? -6.067 -13.005 -6.318 1.00 83.25 223 GLY A C 1
ATOM 1700 O O . GLY A 1 223 ? -4.985 -12.482 -6.579 1.00 83.25 223 GLY A O 1
ATOM 1701 N N . ASP A 1 224 ? -6.159 -14.203 -5.741 1.00 87.19 224 ASP A N 1
ATOM 1702 C CA . ASP A 1 224 ? -4.997 -15.034 -5.410 1.00 87.19 224 ASP A CA 1
ATOM 1703 C C . ASP A 1 224 ? -4.434 -15.810 -6.614 1.00 87.19 224 ASP A C 1
ATOM 1705 O O . ASP A 1 224 ? -5.146 -16.238 -7.521 1.00 87.19 224 ASP A O 1
ATOM 1709 N N . GLY A 1 225 ? -3.133 -16.084 -6.572 1.00 83.06 225 GLY A N 1
ATOM 1710 C CA . GLY A 1 225 ? -2.442 -17.039 -7.427 1.00 83.06 225 GLY A CA 1
ATOM 1711 C C . GLY A 1 225 ? -2.541 -18.467 -6.884 1.00 83.06 225 GLY A C 1
ATOM 1712 O O . GLY A 1 225 ? -2.425 -18.717 -5.680 1.00 83.06 225 GLY A O 1
ATOM 1713 N N . TYR A 1 226 ? -2.711 -19.438 -7.782 1.00 80.94 226 TYR A N 1
ATOM 1714 C CA . TYR A 1 226 ? -2.927 -20.843 -7.414 1.00 80.94 226 TYR A CA 1
ATOM 1715 C C . TYR A 1 226 ? -1.713 -21.466 -6.697 1.00 80.94 226 TYR A C 1
ATOM 1717 O O . TYR A 1 226 ? -1.868 -22.074 -5.638 1.00 80.94 226 TYR A O 1
ATOM 1725 N N . PHE A 1 227 ? -0.503 -21.285 -7.236 1.00 81.38 227 PHE A N 1
ATOM 1726 C CA . PHE A 1 227 ? 0.638 -22.172 -6.950 1.00 81.38 227 PHE A CA 1
ATOM 1727 C C . PHE A 1 227 ? 1.643 -21.684 -5.902 1.00 81.38 227 PHE A C 1
ATOM 1729 O O . PHE A 1 227 ? 2.333 -22.507 -5.308 1.00 81.38 227 PHE A O 1
ATOM 1736 N N . LYS A 1 228 ? 1.770 -20.371 -5.696 1.00 82.31 228 LYS A N 1
ATOM 1737 C CA . LYS A 1 228 ? 2.784 -19.783 -4.812 1.00 82.31 228 LYS A CA 1
ATOM 1738 C C . LYS A 1 228 ? 2.138 -19.030 -3.664 1.00 82.31 228 LYS A C 1
ATOM 1740 O O . LYS A 1 228 ? 1.217 -18.254 -3.896 1.00 82.31 228 LYS A O 1
ATOM 1745 N N . ASP A 1 229 ? 2.683 -19.176 -2.463 1.00 85.88 229 ASP A N 1
ATOM 1746 C CA . ASP A 1 229 ? 2.283 -18.370 -1.305 1.00 85.88 229 ASP A CA 1
ATOM 1747 C C . ASP A 1 229 ? 2.653 -16.892 -1.457 1.00 85.88 229 ASP A C 1
ATOM 1749 O O . ASP A 1 229 ? 1.900 -16.044 -0.994 1.00 85.88 229 ASP A O 1
ATOM 1753 N N . SER A 1 230 ? 3.724 -16.588 -2.202 1.00 82.00 230 SER A N 1
ATOM 1754 C CA . SER A 1 230 ? 4.128 -15.228 -2.593 1.00 82.00 230 SER A CA 1
ATOM 1755 C C . SER A 1 230 ? 3.163 -14.552 -3.570 1.00 82.00 230 SER A C 1
ATOM 1757 O O . SER A 1 230 ? 3.388 -13.411 -3.962 1.00 82.00 230 SER A O 1
ATOM 1759 N N . GLN A 1 231 ? 2.098 -15.236 -3.991 1.00 87.31 231 GLN A N 1
ATOM 1760 C CA . GLN A 1 231 ? 1.120 -14.724 -4.946 1.00 87.31 231 GLN A CA 1
ATOM 1761 C C . GLN A 1 231 ? -0.300 -14.696 -4.378 1.00 87.31 231 GLN A C 1
ATOM 1763 O O . GLN A 1 231 ? -1.251 -14.699 -5.147 1.00 87.31 231 GLN A O 1
ATOM 1768 N N . LYS A 1 232 ? -0.468 -14.673 -3.050 1.00 89.69 232 LYS A N 1
ATOM 1769 C CA . LYS A 1 232 ? -1.785 -14.720 -2.392 1.00 89.69 232 LYS A CA 1
ATOM 1770 C C . LYS A 1 232 ? -2.124 -13.418 -1.639 1.00 89.69 232 LYS A C 1
ATOM 1772 O O . LYS A 1 232 ? -2.116 -13.413 -0.406 1.00 89.69 232 LYS A O 1
ATOM 1777 N N . PRO A 1 233 ? -2.340 -12.281 -2.339 1.00 85.25 233 PRO A N 1
ATOM 1778 C CA . PRO A 1 233 ? -2.642 -11.005 -1.693 1.00 85.25 233 PRO A CA 1
ATOM 1779 C C . PRO A 1 233 ? -3.941 -11.051 -0.883 1.00 85.25 233 PRO A C 1
ATOM 1781 O O . PRO A 1 233 ? -3.977 -10.489 0.209 1.00 85.25 233 PRO A O 1
ATOM 1784 N N . VAL A 1 234 ? -4.981 -11.728 -1.382 1.00 88.19 234 VAL A N 1
ATOM 1785 C CA . VAL A 1 234 ? -6.298 -11.785 -0.734 1.00 88.19 234 VAL A CA 1
ATOM 1786 C C . VAL A 1 234 ? -6.184 -12.534 0.588 1.00 88.19 234 VAL A C 1
ATOM 1788 O O . VAL A 1 234 ? -6.495 -11.962 1.632 1.00 88.19 234 VAL A O 1
ATOM 1791 N N . LYS A 1 235 ? -5.623 -13.752 0.574 1.00 88.75 235 LYS A N 1
ATOM 1792 C CA . LYS A 1 235 ? -5.385 -14.508 1.814 1.00 88.75 235 LYS A CA 1
ATOM 1793 C C . LYS A 1 235 ? -4.455 -13.789 2.778 1.00 88.75 235 LYS A C 1
ATOM 1795 O O . LYS A 1 235 ? -4.699 -13.836 3.978 1.00 88.75 235 LYS A O 1
ATOM 1800 N N . TRP A 1 236 ? -3.424 -13.095 2.294 1.00 89.94 236 TRP A N 1
ATOM 1801 C CA . TRP A 1 236 ? -2.583 -12.291 3.182 1.00 89.94 236 TRP A CA 1
ATOM 1802 C C . TRP A 1 236 ? -3.401 -11.221 3.914 1.00 89.94 236 TRP A C 1
ATOM 1804 O O . TRP A 1 236 ? -3.314 -11.117 5.137 1.00 89.94 236 TRP A O 1
ATOM 1814 N N . PHE A 1 237 ? -4.245 -10.478 3.196 1.00 88.00 237 PHE A N 1
ATOM 1815 C CA . PHE A 1 237 ? -5.083 -9.438 3.788 1.00 88.00 237 PHE A CA 1
ATOM 1816 C C . PHE A 1 237 ? -6.118 -10.007 4.778 1.00 88.00 237 PHE A C 1
ATOM 1818 O O . PHE A 1 237 ? -6.267 -9.475 5.878 1.00 88.00 237 PHE A O 1
ATOM 1825 N N . GLU A 1 238 ? -6.749 -11.141 4.452 1.00 89.06 238 GLU A N 1
ATOM 1826 C CA . GLU A 1 238 ? -7.671 -11.865 5.344 1.00 89.06 238 GLU A CA 1
ATOM 1827 C C . GLU A 1 238 ? -6.996 -12.388 6.626 1.00 89.06 238 GLU A C 1
ATOM 1829 O O . GLU A 1 238 ? -7.639 -12.492 7.672 1.00 89.06 238 GLU A O 1
ATOM 1834 N N . CYS A 1 239 ? -5.709 -12.742 6.555 1.00 88.62 239 CYS A N 1
ATOM 1835 C CA . CYS A 1 239 ? -4.952 -13.346 7.653 1.00 88.62 239 CYS A CA 1
ATOM 1836 C C . CYS A 1 239 ? -4.119 -12.344 8.475 1.00 88.62 239 CYS A C 1
ATOM 1838 O O . CYS A 1 239 ? -3.567 -12.729 9.512 1.00 88.62 239 CYS A O 1
ATOM 1840 N N . LEU A 1 240 ? -4.006 -11.081 8.052 1.00 85.69 240 LEU A N 1
ATOM 1841 C CA . LEU A 1 240 ? -3.081 -10.094 8.626 1.00 85.69 240 LEU A CA 1
ATOM 1842 C C . LEU A 1 240 ? -3.427 -9.649 10.061 1.00 85.69 240 LEU A C 1
ATOM 1844 O O . LEU A 1 240 ? -2.511 -9.402 10.853 1.00 85.69 240 LEU A O 1
ATOM 1848 N N . LEU A 1 241 ? -4.720 -9.529 10.392 1.00 79.62 241 LEU A N 1
ATOM 1849 C CA . LEU A 1 241 ? -5.243 -8.807 11.571 1.00 79.62 241 LEU A CA 1
ATOM 1850 C C . LEU A 1 241 ? -6.111 -9.657 12.524 1.00 79.62 241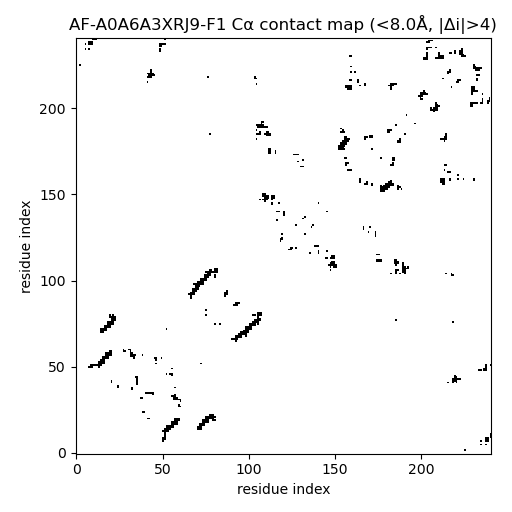 LEU A C 1
ATOM 1852 O O . LEU A 1 241 ? -6.467 -10.807 12.187 1.00 79.62 241 LEU A O 1
#

Sequence (241 aa):
MAMEASSCKCKSTPRPCVVSHGIGIRNEMEELQDTPKKASGRMGNMNDHAPCCSEVKLSETSDVDLGIIKDTVVVTHSTGGLVMSMALATGKCSFREGVSWVALSSPMMGSMASDYFQDFCNDEISAFATDLLEFFGQCPMSVSRQSLMYYKENDNPKGIFSRYEAVMLLTAKVVPHKSPENDALVEFQSCAKGLDKAKFGKSYMDKFYKPELNHADTVFLTGDGYFKDSQKPVKWFECLL

Organism: NCBI:txid53985